Protein AF-A0A7J2Z1M3-F1 (afdb_monomer_lite)

Sequence (254 aa):
MYKYKDVINSKYWCLAGKYMEQNLGEGNSIKTAAYTNYFNESKLKEYTEQLIKQAEENIDETNDDAVFHLKSAKLGAEKGMYVAALFDVAYVESYNQLSQLDQNETVTVLNSMLNKNYSFFWPNVFKNHANVIKDSDKVSALRILFIADNIENYLSDAEIIQVKGTEGLISKKTNQGIEINIGKTSNIGDEAGTNETGQQSTNESINDVIDKINAYRLLSIITIVVAILFVAYILSRVIKSNKKNKNETKYGKR

pLDDT: mean 70.18, std 22.58, range [25.72, 97.62]

Secondary structure (DSSP, 8-state):
---TTTTT-HHHHHHHHHHHHHHTTSS---B-GGGSS-B-HHHHHHHHHHHHHHHHHH--TT-HHHHHHHHHHHHHHHTT-HHHHHHHHHHHHHHHHHHTS-GGGHHHHHHHHHT----BHHHHHHHHHHHHHTTT-HHHHHHHHHHHHHHHHHHHHHHHTB---S-----S----------S----------------------HHHHHHHHHHHHHHHHHHHHHHHHHHHHHHHHHHHHHHHHHHHHHHS--

Radius of gyration: 26.1 Å; chains: 1; bounding box: 65×82×55 Å

Foldseek 3Di:
DDDPCLVPPVVLLVQLVVVCVVVVPPPQQAPPVLPPFAFPLVVLLVVLVVLLVVLVVQADPVPPQLVVLSVVLVVCSVVSVSLVSLLSSLLSVLVSVLVPDDPVCLVVLLVVLLPDDARHDVLSSLSSSLVSCCVPDSSVSSSSSSSSVSSSVSSVVRSVRTPPPDDDDDPDDPPPDPDPPPDDDDDDDDDDDDDDDDDDDDDDDPVVVVVVVVVVVVVVVVVVVVVVVVVVVVVVVVVVVVVVVVVVVVPPPD

Structure (mmCIF, N/CA/C/O backbone):
data_AF-A0A7J2Z1M3-F1
#
_entry.id   AF-A0A7J2Z1M3-F1
#
loop_
_atom_site.group_PDB
_atom_site.id
_atom_site.type_symbol
_atom_site.label_atom_id
_atom_site.label_alt_id
_atom_site.label_comp_id
_atom_site.label_asym_id
_atom_site.label_entity_id
_atom_site.label_seq_id
_atom_site.pdbx_PDB_ins_code
_atom_site.Cartn_x
_atom_site.Cartn_y
_atom_site.Cartn_z
_atom_site.occupancy
_atom_site.B_iso_or_equiv
_atom_site.auth_seq_id
_atom_site.auth_comp_id
_atom_site.auth_asym_id
_atom_site.auth_atom_id
_atom_site.pdbx_PDB_model_num
ATOM 1 N N . MET A 1 1 ? 13.387 13.789 -11.246 1.00 46.56 1 MET A N 1
ATOM 2 C CA . MET A 1 1 ? 12.099 14.516 -11.324 1.00 46.56 1 MET A CA 1
ATOM 3 C C . MET A 1 1 ? 11.448 14.257 -12.688 1.00 46.56 1 MET A C 1
ATOM 5 O O . MET A 1 1 ? 11.849 14.891 -13.647 1.00 46.56 1 MET A O 1
ATOM 9 N N . TYR A 1 2 ? 10.566 13.246 -12.764 1.00 33.09 2 TYR A N 1
ATOM 10 C CA . TYR A 1 2 ? 9.673 12.764 -13.854 1.00 33.09 2 TYR A CA 1
ATOM 11 C C . TYR A 1 2 ? 9.443 11.261 -13.527 1.00 33.09 2 TYR A C 1
ATOM 13 O O . TYR A 1 2 ? 10.435 10.557 -13.433 1.00 33.09 2 TYR A O 1
ATOM 21 N N . LYS A 1 3 ? 8.262 10.665 -13.301 1.00 41.75 3 LYS A N 1
ATOM 22 C CA . LYS A 1 3 ? 6.853 11.079 -13.373 1.00 41.75 3 LYS A CA 1
ATOM 23 C C . LYS A 1 3 ? 6.008 10.161 -12.463 1.00 41.75 3 LYS A C 1
ATOM 25 O O . LYS A 1 3 ? 5.691 9.040 -12.833 1.00 41.75 3 LYS A O 1
ATOM 30 N N . TYR A 1 4 ? 5.466 10.710 -11.377 1.00 43.72 4 TYR A N 1
ATOM 31 C CA . TYR A 1 4 ? 4.263 10.177 -10.705 1.00 43.72 4 TYR A CA 1
ATOM 32 C C . TYR A 1 4 ? 3.047 10.063 -11.663 1.00 43.72 4 TYR A C 1
ATOM 34 O O . TYR A 1 4 ? 2.046 9.413 -11.383 1.00 43.72 4 TYR A O 1
ATOM 42 N N . LYS A 1 5 ? 3.169 10.659 -12.858 1.00 43.78 5 LYS A N 1
ATOM 43 C CA . LYS A 1 5 ? 2.209 10.620 -13.964 1.00 43.78 5 LYS A CA 1
ATOM 44 C C . LYS A 1 5 ? 1.912 9.210 -14.504 1.00 43.78 5 LYS A C 1
ATOM 46 O O . LYS A 1 5 ? 0.895 9.063 -15.173 1.00 43.78 5 LYS A O 1
ATOM 51 N N . ASP A 1 6 ? 2.743 8.206 -14.211 1.00 44.00 6 ASP A N 1
ATOM 52 C CA . ASP A 1 6 ? 2.549 6.842 -14.726 1.00 44.00 6 ASP A CA 1
ATOM 53 C C . ASP A 1 6 ? 1.942 5.863 -13.702 1.00 44.00 6 ASP A C 1
ATOM 55 O O . ASP A 1 6 ? 1.211 4.960 -14.104 1.00 44.00 6 ASP A O 1
ATOM 59 N N . VAL A 1 7 ? 2.091 6.117 -12.393 1.00 48.25 7 VAL A N 1
ATOM 60 C CA . VAL A 1 7 ? 1.413 5.345 -11.324 1.00 48.25 7 VAL A CA 1
ATOM 61 C C . VAL A 1 7 ? -0.079 5.683 -11.238 1.00 48.25 7 VAL A C 1
ATOM 63 O O . VAL A 1 7 ? -0.874 4.868 -10.789 1.00 48.25 7 VAL A O 1
ATOM 66 N N . ILE A 1 8 ? -0.497 6.838 -11.768 1.00 51.62 8 ILE A N 1
ATOM 67 C CA . ILE A 1 8 ? -1.906 7.212 -11.989 1.00 51.62 8 ILE A CA 1
ATOM 68 C C . ILE A 1 8 ? -2.156 7.448 -13.486 1.00 51.62 8 ILE A C 1
ATOM 70 O O . ILE A 1 8 ? -2.890 8.349 -13.891 1.00 51.62 8 ILE A O 1
ATOM 74 N N . ASN A 1 9 ? -1.549 6.646 -14.365 1.00 59.84 9 ASN A N 1
ATOM 75 C CA . ASN A 1 9 ? -2.078 6.579 -15.720 1.00 59.84 9 ASN A CA 1
ATOM 76 C C . ASN A 1 9 ? -3.376 5.773 -15.645 1.00 59.84 9 ASN A C 1
ATOM 78 O O . ASN A 1 9 ? -3.355 4.549 -15.505 1.00 59.84 9 ASN A O 1
ATOM 82 N N . SER A 1 10 ? -4.517 6.463 -15.696 1.00 61.34 10 SER A N 1
ATOM 83 C CA . SER A 1 10 ? -5.849 5.846 -15.643 1.00 61.34 10 SER A CA 1
ATOM 84 C C . SER A 1 10 ? -5.986 4.684 -16.630 1.00 61.34 10 SER A C 1
ATOM 86 O O . SER A 1 10 ? -6.627 3.687 -16.314 1.00 61.34 10 SER A O 1
ATOM 88 N N . LYS A 1 11 ? -5.287 4.746 -17.774 1.00 70.31 11 LYS A N 1
ATOM 89 C CA . LYS A 1 11 ? -5.186 3.642 -18.734 1.00 70.31 11 LYS A CA 1
ATOM 90 C C . LYS A 1 11 ? -4.658 2.350 -18.101 1.00 70.31 11 LYS A C 1
ATOM 92 O O . LYS A 1 11 ? -5.237 1.295 -18.344 1.00 70.31 11 LYS A O 1
ATOM 97 N N . TYR A 1 12 ? -3.576 2.403 -17.323 1.00 67.19 12 TYR A N 1
ATOM 98 C CA . TYR A 1 12 ? -2.980 1.209 -16.710 1.00 67.19 12 TYR A CA 1
ATOM 99 C C . TYR A 1 12 ? -3.849 0.650 -15.585 1.00 67.19 12 TYR A C 1
ATOM 101 O O . TYR A 1 12 ? -3.990 -0.565 -15.488 1.00 67.19 12 TYR A O 1
ATOM 109 N N . TRP A 1 13 ? -4.537 1.509 -14.829 1.00 69.69 13 TRP A N 1
ATOM 110 C CA . TRP A 1 13 ? -5.554 1.071 -13.866 1.00 69.69 13 TRP A CA 1
ATOM 111 C C . TRP A 1 13 ? -6.745 0.384 -14.537 1.00 69.69 13 TRP A C 1
ATOM 113 O O . TRP A 1 13 ? -7.182 -0.671 -14.081 1.00 69.69 13 TRP A O 1
ATOM 123 N N . CYS A 1 14 ? -7.234 0.920 -15.660 1.00 67.75 14 CYS A N 1
ATOM 124 C CA . CYS A 1 14 ? -8.287 0.270 -16.441 1.00 67.75 14 CYS A CA 1
ATOM 125 C C . CYS A 1 14 ? -7.834 -1.091 -16.992 1.00 67.75 14 CYS A C 1
ATOM 127 O O . CYS A 1 14 ? -8.603 -2.051 -16.970 1.00 67.75 14 CYS A O 1
ATOM 129 N N . LEU A 1 15 ? -6.588 -1.197 -17.465 1.00 68.06 15 LEU A N 1
ATOM 130 C CA . LEU A 1 15 ? -6.029 -2.470 -17.925 1.00 68.06 15 LEU A CA 1
ATOM 131 C C . LEU A 1 15 ? -5.889 -3.473 -16.775 1.00 68.06 15 LEU A C 1
ATOM 133 O O . LEU A 1 15 ? -6.277 -4.624 -16.945 1.00 68.06 15 LEU A O 1
ATOM 137 N N . ALA A 1 16 ? -5.411 -3.043 -15.605 1.00 68.62 16 ALA A N 1
ATOM 138 C CA . ALA A 1 16 ? -5.321 -3.886 -14.414 1.00 68.62 16 ALA A CA 1
ATOM 139 C C . ALA A 1 16 ? -6.696 -4.424 -13.981 1.00 68.62 16 ALA A C 1
ATOM 141 O O . ALA A 1 16 ? -6.823 -5.614 -13.694 1.00 68.62 16 ALA A O 1
ATOM 142 N N . GLY A 1 17 ? -7.734 -3.577 -14.011 1.00 66.62 17 GLY A N 1
ATOM 143 C CA . GLY A 1 17 ? -9.119 -3.989 -13.761 1.00 66.62 17 GLY A CA 1
ATOM 144 C C . GLY A 1 17 ? -9.603 -5.053 -14.751 1.00 66.62 17 GLY A C 1
ATOM 145 O O . GLY A 1 17 ? -10.121 -6.086 -14.336 1.00 66.62 17 GLY A O 1
ATOM 146 N N . LYS A 1 18 ? -9.336 -4.864 -16.050 1.00 67.94 18 LYS A N 1
ATOM 147 C CA . LYS A 1 18 ? -9.656 -5.862 -17.084 1.00 67.94 18 LYS A CA 1
ATOM 148 C C . LYS A 1 18 ? -8.925 -7.194 -16.862 1.00 67.94 18 LYS A C 1
ATOM 150 O O . LYS A 1 18 ? -9.539 -8.248 -16.990 1.00 67.94 18 LYS A O 1
ATOM 155 N N . TYR A 1 19 ? -7.633 -7.164 -16.524 1.00 65.81 19 TYR A N 1
ATOM 156 C CA . TYR A 1 19 ? -6.861 -8.377 -16.221 1.00 65.81 19 TYR A CA 1
ATOM 157 C C . TYR A 1 19 ? -7.413 -9.121 -15.002 1.00 65.81 19 TYR A C 1
ATOM 159 O O . TYR A 1 19 ? -7.443 -10.347 -14.990 1.00 65.81 19 TYR A O 1
ATOM 167 N N . MET A 1 20 ? -7.872 -8.395 -13.984 1.00 67.19 20 MET A N 1
ATOM 168 C CA . MET A 1 20 ? -8.483 -8.997 -12.803 1.00 67.19 20 MET A CA 1
ATOM 169 C C . MET A 1 20 ? -9.798 -9.710 -13.143 1.00 67.19 20 MET A C 1
ATOM 171 O O . MET A 1 20 ? -9.970 -10.853 -12.737 1.00 67.19 20 MET A O 1
ATOM 175 N N . GLU A 1 21 ? -10.692 -9.088 -13.920 1.00 63.28 21 GLU A N 1
ATOM 176 C CA . GLU A 1 21 ? -11.938 -9.734 -14.371 1.00 63.28 21 GLU A CA 1
ATOM 177 C C . GLU A 1 21 ? -11.671 -11.029 -15.150 1.00 63.28 21 GLU A C 1
ATOM 179 O O . GLU A 1 21 ? -12.384 -12.014 -14.980 1.00 63.28 21 GLU A O 1
ATOM 184 N N . GLN A 1 22 ? -10.617 -11.047 -15.968 1.00 61.09 22 GLN A N 1
ATOM 185 C CA . GLN A 1 22 ? -10.228 -12.221 -16.753 1.00 61.09 22 GLN A CA 1
ATOM 186 C C . GLN A 1 22 ? -9.634 -13.347 -15.891 1.00 61.09 22 GLN A C 1
ATOM 188 O O . GLN A 1 22 ? -9.892 -14.515 -16.163 1.00 61.09 22 GLN A O 1
ATOM 193 N N . ASN A 1 23 ? -8.880 -13.008 -14.840 1.00 55.84 23 ASN A N 1
ATOM 194 C CA . ASN A 1 23 ? -8.190 -13.974 -13.972 1.00 55.84 23 ASN A CA 1
ATOM 195 C C . ASN A 1 23 ? -9.002 -14.398 -12.732 1.00 55.84 23 ASN A C 1
ATOM 197 O O . ASN A 1 23 ? -8.605 -15.310 -12.008 1.00 55.84 23 ASN A O 1
ATOM 201 N N . LEU A 1 24 ? -10.148 -13.759 -12.488 1.00 58.94 24 LEU A N 1
ATOM 202 C CA . LEU A 1 24 ? -11.125 -14.150 -11.469 1.00 58.94 24 LEU A CA 1
ATOM 203 C C . LEU A 1 24 ? -11.899 -15.433 -11.830 1.00 58.94 24 LEU A C 1
ATOM 205 O O . LEU A 1 24 ? -12.562 -16.008 -10.970 1.00 58.94 24 LEU A O 1
ATOM 209 N N . GLY A 1 25 ? -11.821 -15.883 -13.087 1.00 45.22 25 GLY A N 1
ATOM 210 C CA . GLY A 1 25 ? -12.557 -17.040 -13.607 1.00 45.22 25 GLY A CA 1
ATOM 211 C C . GLY A 1 25 ? -11.974 -18.420 -13.274 1.00 45.22 25 GLY A C 1
ATOM 212 O O . GLY A 1 25 ? -12.651 -19.418 -13.501 1.00 45.22 25 GLY A O 1
ATOM 213 N N . GLU A 1 26 ? -10.763 -18.513 -12.719 1.00 45.75 26 GLU A N 1
ATOM 214 C CA . GLU A 1 26 ? -10.073 -19.793 -12.499 1.00 45.75 26 GLU A CA 1
ATOM 215 C C . GLU A 1 26 ? -9.665 -19.962 -11.028 1.00 45.75 26 GLU A C 1
ATOM 217 O O . GLU A 1 26 ? -8.568 -19.595 -10.621 1.00 45.75 26 GLU A O 1
ATOM 222 N N . GLY A 1 27 ? -10.567 -20.496 -10.196 1.00 48.59 27 GLY A N 1
ATOM 223 C CA . GLY A 1 27 ? -10.245 -21.054 -8.868 1.00 48.59 27 GLY A CA 1
ATOM 224 C C . GLY A 1 27 ? -9.779 -20.085 -7.767 1.00 48.59 27 GLY A C 1
ATOM 225 O O . GLY A 1 27 ? -9.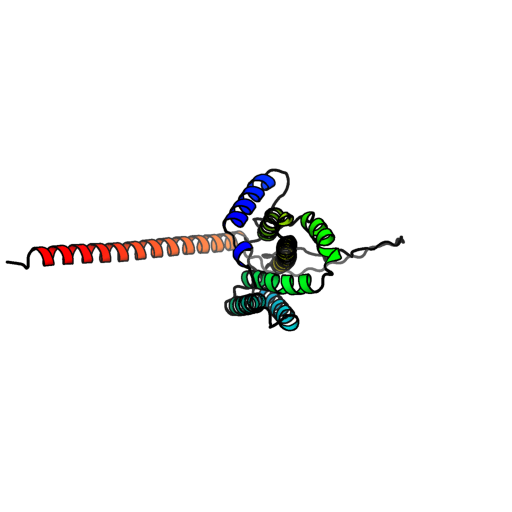707 -20.488 -6.608 1.00 48.59 27 GLY A O 1
ATOM 226 N N . ASN A 1 28 ? -9.508 -18.820 -8.082 1.00 51.97 28 ASN A N 1
ATOM 227 C CA . ASN A 1 28 ? -9.082 -17.811 -7.117 1.00 51.97 28 ASN A CA 1
ATOM 228 C C . ASN A 1 28 ? -10.299 -17.161 -6.450 1.00 51.97 28 ASN A C 1
ATOM 230 O O . ASN A 1 28 ? -10.902 -16.227 -6.980 1.00 51.97 28 ASN A O 1
ATOM 234 N N . SER A 1 29 ? -10.668 -17.638 -5.261 1.00 55.03 29 SER A N 1
ATOM 235 C CA . SER A 1 29 ? -11.667 -16.960 -4.438 1.00 55.03 29 SER A CA 1
ATOM 236 C C . SER A 1 29 ? -11.061 -15.684 -3.841 1.00 55.03 29 SER A C 1
ATOM 238 O O . SER A 1 29 ? -10.378 -15.743 -2.818 1.00 55.03 29 SER A O 1
ATOM 240 N N . ILE A 1 30 ? -11.303 -14.523 -4.457 1.00 58.12 30 ILE A N 1
ATOM 241 C CA . ILE A 1 30 ? -11.014 -13.240 -3.801 1.00 58.12 30 ILE A CA 1
ATOM 242 C C . ILE A 1 30 ? -11.957 -13.100 -2.605 1.00 58.12 30 ILE A C 1
ATOM 244 O O . ILE A 1 30 ? -13.177 -13.231 -2.748 1.00 58.12 30 ILE A O 1
ATOM 248 N N . LYS A 1 31 ? -11.405 -12.795 -1.426 1.00 56.97 31 LYS A N 1
ATOM 249 C CA . LYS A 1 31 ? -12.205 -12.445 -0.250 1.00 56.97 31 LYS A CA 1
ATOM 250 C C . LYS A 1 31 ? -12.918 -11.112 -0.506 1.00 56.97 31 LYS A C 1
ATOM 252 O O . LYS A 1 31 ? -12.373 -10.041 -0.255 1.00 56.97 31 LYS A O 1
ATOM 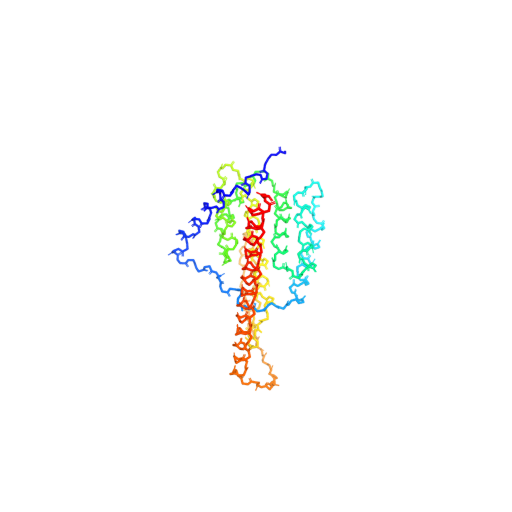257 N N . THR A 1 32 ? -14.146 -11.164 -1.014 1.00 50.47 32 THR A N 1
ATOM 258 C CA . THR A 1 32 ? -15.017 -9.983 -1.169 1.00 50.47 32 THR A CA 1
ATOM 259 C C . THR A 1 32 ? -15.908 -9.757 0.055 1.00 50.47 32 THR A C 1
ATOM 261 O O . THR A 1 32 ? -16.348 -8.638 0.301 1.00 50.47 32 THR A O 1
ATOM 264 N N . ALA A 1 33 ? -16.134 -10.805 0.856 1.00 45.66 33 ALA A N 1
ATOM 265 C CA . ALA A 1 33 ? -17.006 -10.790 2.032 1.00 45.66 33 ALA A CA 1
ATOM 266 C C . ALA A 1 33 ? -16.336 -10.273 3.321 1.00 45.66 33 ALA A C 1
ATOM 268 O O . ALA A 1 33 ? -17.023 -10.090 4.321 1.00 45.66 33 ALA A O 1
ATOM 269 N N . ALA A 1 34 ? -15.027 -9.994 3.313 1.00 49.03 34 ALA A N 1
ATOM 270 C CA . ALA A 1 34 ? -14.283 -9.579 4.509 1.00 49.03 34 ALA A CA 1
ATOM 271 C C . ALA A 1 34 ? -14.778 -8.255 5.135 1.00 49.03 34 ALA A C 1
ATOM 273 O O . ALA A 1 34 ? -14.394 -7.927 6.251 1.00 49.03 34 ALA A O 1
ATOM 274 N N . TYR A 1 35 ? -15.651 -7.501 4.456 1.00 47.53 35 TYR A N 1
ATOM 275 C CA . TYR A 1 35 ? -16.125 -6.183 4.898 1.00 47.53 35 TYR A CA 1
ATOM 276 C C . TYR A 1 35 ? -17.570 -6.157 5.417 1.00 47.53 35 TYR A C 1
ATOM 278 O O . TYR A 1 35 ? -18.126 -5.078 5.609 1.00 47.53 35 TYR A O 1
ATOM 286 N N . THR A 1 36 ? -18.212 -7.308 5.646 1.00 43.16 36 THR A N 1
ATOM 287 C CA . THR A 1 36 ? -19.577 -7.330 6.208 1.00 43.16 36 THR A CA 1
ATOM 288 C C . THR A 1 36 ? -19.618 -7.213 7.733 1.00 43.16 36 THR A C 1
ATOM 290 O O . THR A 1 36 ? -20.705 -7.067 8.291 1.00 43.16 36 THR A O 1
ATOM 293 N N . ASN A 1 37 ? -18.463 -7.278 8.403 1.00 48.78 37 ASN A N 1
ATOM 294 C CA . ASN A 1 37 ? -18.351 -7.302 9.860 1.00 48.78 37 ASN A CA 1
ATOM 295 C C . ASN A 1 37 ? -17.867 -5.957 10.416 1.00 48.78 37 ASN A C 1
ATOM 297 O O . ASN A 1 37 ? -17.067 -5.256 9.798 1.00 48.78 37 ASN A O 1
ATOM 301 N N . TYR A 1 38 ? -18.337 -5.616 11.615 1.00 59.06 38 TYR A N 1
ATOM 302 C CA . TYR A 1 38 ? -17.899 -4.428 12.341 1.00 59.06 38 TYR A CA 1
ATOM 303 C C . TYR A 1 38 ? -16.490 -4.641 12.923 1.00 59.06 38 TYR A C 1
ATOM 305 O O . TYR A 1 38 ? -16.193 -5.690 13.498 1.00 59.06 38 TYR A O 1
ATOM 313 N N . PHE A 1 39 ? -15.612 -3.645 12.797 1.00 68.31 39 PHE A N 1
ATOM 314 C CA . PHE A 1 39 ? -14.280 -3.670 13.410 1.00 68.31 39 PHE A CA 1
ATOM 315 C C . PHE A 1 39 ? -14.340 -3.253 14.878 1.00 68.31 39 PHE A C 1
ATOM 317 O O . PHE A 1 39 ? -15.186 -2.442 15.261 1.00 68.31 39 PHE A O 1
ATOM 324 N N . ASN A 1 40 ? -13.421 -3.761 15.707 1.00 76.31 40 ASN A N 1
ATOM 325 C CA . ASN A 1 40 ? -13.187 -3.131 17.001 1.00 76.31 40 ASN A CA 1
ATOM 326 C C . ASN A 1 40 ? -12.459 -1.809 16.740 1.00 76.31 40 ASN A C 1
ATOM 328 O O . ASN A 1 40 ? -11.242 -1.791 16.566 1.00 76.31 40 ASN A O 1
ATOM 332 N N . GLU A 1 41 ? -13.219 -0.717 16.681 1.00 77.81 41 GLU A N 1
ATOM 333 C CA . GLU A 1 41 ? -12.714 0.602 16.294 1.00 77.81 41 GLU A CA 1
ATOM 334 C C . GLU A 1 41 ? -11.530 1.052 17.157 1.00 77.81 41 GLU A C 1
ATOM 336 O O . GLU A 1 41 ? -10.531 1.513 16.617 1.00 77.81 41 GLU A O 1
ATOM 341 N N . SER A 1 42 ? -11.580 0.838 18.478 1.00 81.06 42 SER A N 1
ATOM 342 C CA . SER A 1 42 ? -10.484 1.217 19.381 1.00 81.06 42 SER A CA 1
ATOM 343 C C . SER A 1 42 ? -9.191 0.458 19.084 1.00 81.06 42 SER A C 1
ATOM 345 O O . SER A 1 42 ? -8.117 1.052 19.116 1.00 81.06 42 SER A O 1
ATOM 347 N N . LYS A 1 43 ? -9.279 -0.846 18.801 1.00 85.06 43 LYS A N 1
ATOM 348 C CA . LYS A 1 43 ? -8.103 -1.663 18.467 1.00 85.06 43 LYS A CA 1
ATOM 349 C C . LYS A 1 43 ? -7.572 -1.351 17.072 1.00 85.06 43 LYS A C 1
ATOM 351 O O . LYS A 1 43 ? -6.365 -1.322 16.868 1.00 85.06 43 LYS A O 1
ATOM 356 N N . LEU A 1 44 ? -8.468 -1.109 16.114 1.00 84.62 44 LEU A N 1
ATOM 357 C CA . LEU A 1 44 ? -8.085 -0.736 14.756 1.00 84.62 44 LEU A CA 1
ATOM 358 C C . LEU A 1 44 ? -7.411 0.641 14.740 1.00 84.62 44 LEU A C 1
ATOM 360 O O . LEU A 1 44 ? -6.425 0.829 14.029 1.00 84.62 44 LEU A O 1
ATOM 364 N N . LYS A 1 45 ? -7.906 1.573 15.561 1.00 88.12 45 LYS A N 1
ATOM 365 C CA . LYS A 1 45 ? -7.272 2.863 15.821 1.00 88.12 45 LYS A CA 1
ATOM 366 C C . LYS A 1 45 ? -5.851 2.683 16.348 1.00 88.12 45 LYS A C 1
ATOM 368 O O . LYS A 1 45 ? -4.933 3.191 15.720 1.00 88.12 45 LYS A O 1
ATOM 373 N N . GLU A 1 46 ? -5.671 1.937 17.441 1.00 90.56 46 GLU A N 1
ATOM 374 C CA . GLU A 1 46 ? -4.353 1.697 18.053 1.00 90.56 46 GLU A CA 1
ATOM 375 C C . GLU A 1 46 ? -3.359 1.091 17.051 1.00 90.56 46 GLU A C 1
ATOM 377 O O . GLU A 1 46 ? -2.254 1.603 16.885 1.00 90.56 46 GLU A O 1
ATOM 382 N N . TYR A 1 47 ? -3.784 0.057 16.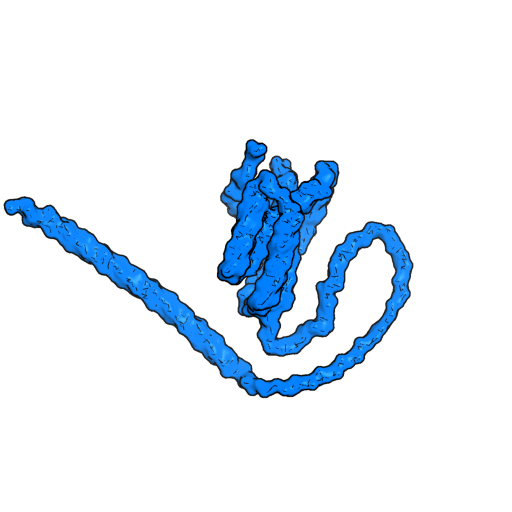320 1.00 92.69 47 TYR A N 1
ATOM 383 C CA . TYR A 1 47 ? -2.980 -0.572 15.272 1.00 92.69 47 TYR A CA 1
ATOM 384 C C . TYR A 1 47 ? -2.575 0.419 14.170 1.00 92.69 47 TYR A C 1
ATOM 386 O O . TYR A 1 47 ? -1.412 0.489 13.776 1.00 92.69 47 TYR A O 1
ATOM 394 N N . THR A 1 48 ? -3.526 1.229 13.700 1.00 92.69 48 THR A N 1
ATOM 395 C CA . THR A 1 48 ? -3.274 2.221 12.647 1.00 92.69 48 THR A CA 1
ATOM 396 C C . THR A 1 48 ? -2.338 3.327 13.133 1.00 92.69 48 THR A C 1
ATOM 398 O O . THR A 1 48 ? -1.407 3.694 12.423 1.00 92.69 48 THR A O 1
ATOM 401 N N . GLU A 1 49 ? -2.544 3.843 14.346 1.00 95.56 49 GLU A N 1
ATOM 402 C CA . GLU A 1 49 ? -1.683 4.864 14.956 1.00 95.56 49 GLU A CA 1
ATOM 403 C C . GLU A 1 49 ? -0.256 4.344 15.169 1.00 95.56 49 GLU A C 1
ATOM 405 O O . GLU A 1 49 ? 0.705 5.075 14.922 1.00 95.56 49 GLU A O 1
ATOM 410 N N . GLN A 1 50 ? -0.102 3.072 15.552 1.00 97.19 50 GLN A N 1
ATOM 411 C CA . GLN A 1 50 ? 1.204 2.427 15.653 1.00 97.19 50 GLN A CA 1
ATOM 412 C C . GLN A 1 50 ? 1.921 2.384 14.298 1.00 97.19 50 GLN A C 1
ATOM 414 O O . GLN A 1 50 ? 3.092 2.756 14.220 1.00 97.19 50 GLN A O 1
ATOM 419 N N . LEU A 1 51 ? 1.236 1.955 13.237 1.00 95.62 51 LEU A N 1
ATOM 420 C CA . LEU A 1 51 ? 1.819 1.885 11.896 1.00 95.62 51 LEU A CA 1
ATOM 421 C C . LEU A 1 51 ? 2.153 3.274 11.333 1.00 95.62 51 LEU A C 1
ATOM 423 O O . LEU A 1 51 ? 3.212 3.455 10.741 1.00 95.62 51 LEU A O 1
ATOM 427 N N . ILE A 1 52 ? 1.305 4.279 11.576 1.00 97.62 52 ILE A N 1
ATOM 428 C CA . ILE A 1 52 ? 1.599 5.675 11.215 1.00 97.62 52 ILE A CA 1
ATOM 429 C C . ILE A 1 52 ? 2.862 6.164 11.924 1.00 97.62 52 ILE A C 1
ATOM 431 O O . ILE A 1 52 ? 3.694 6.820 11.301 1.00 97.62 52 ILE A O 1
ATOM 435 N N . LYS A 1 53 ? 3.016 5.851 13.215 1.00 96.75 53 LYS A N 1
ATOM 436 C CA . LYS A 1 53 ? 4.203 6.235 13.980 1.00 96.75 53 LYS A CA 1
ATOM 437 C C . LYS A 1 53 ? 5.468 5.573 13.426 1.00 96.75 53 LYS A C 1
ATOM 439 O O . LYS A 1 53 ? 6.477 6.249 13.272 1.00 96.75 53 LYS A O 1
ATOM 444 N N . GLN A 1 54 ? 5.407 4.286 13.089 1.00 94.38 54 GLN A N 1
ATOM 445 C CA . GLN A 1 54 ? 6.527 3.578 12.458 1.00 94.38 54 GLN A CA 1
ATOM 446 C C . GLN A 1 54 ? 6.896 4.188 11.101 1.00 94.38 54 GLN A C 1
ATOM 448 O O . GLN A 1 54 ? 8.075 4.402 10.825 1.00 94.38 54 GLN A O 1
ATOM 453 N N . ALA A 1 55 ? 5.897 4.529 10.285 1.00 94.19 55 ALA A N 1
ATOM 454 C CA . ALA A 1 55 ? 6.120 5.181 9.002 1.00 94.19 55 ALA A CA 1
ATOM 455 C C . ALA A 1 55 ? 6.745 6.573 9.166 1.00 94.19 55 ALA A C 1
ATOM 457 O O . ALA A 1 55 ? 7.638 6.936 8.409 1.00 94.19 55 ALA A O 1
ATOM 458 N N . GLU A 1 56 ? 6.317 7.339 10.172 1.00 94.75 56 GLU A N 1
ATOM 459 C CA . GLU A 1 56 ? 6.904 8.637 10.517 1.00 94.75 56 GLU A CA 1
ATOM 460 C C . GLU A 1 56 ? 8.360 8.531 10.983 1.00 94.75 56 GLU A C 1
ATOM 462 O O . GLU A 1 56 ? 9.172 9.370 10.614 1.00 94.75 56 GLU A O 1
ATOM 467 N N . GLU A 1 57 ? 8.713 7.507 11.760 1.00 93.56 57 GLU A N 1
ATOM 468 C CA . GLU A 1 57 ? 10.089 7.307 12.233 1.00 93.56 57 GLU A CA 1
ATOM 469 C C . GLU A 1 57 ? 11.065 6.954 11.097 1.00 93.56 57 GLU A C 1
ATOM 471 O O . GLU A 1 57 ? 12.257 7.241 11.204 1.00 93.56 57 GLU A O 1
ATOM 476 N N . ASN A 1 58 ? 10.565 6.356 10.012 1.00 89.62 58 ASN A N 1
ATOM 477 C CA . ASN A 1 58 ? 11.385 5.846 8.911 1.00 89.62 58 ASN A CA 1
ATOM 478 C C . ASN A 1 58 ? 11.306 6.684 7.627 1.00 89.62 58 ASN A C 1
ATOM 480 O O . ASN A 1 58 ? 11.957 6.337 6.643 1.00 89.62 58 ASN A O 1
ATOM 484 N N . ILE A 1 59 ? 10.499 7.748 7.598 1.00 91.56 59 ILE A N 1
ATOM 485 C CA . ILE A 1 59 ? 10.252 8.504 6.369 1.00 91.56 59 ILE A CA 1
ATOM 486 C C . ILE A 1 59 ? 11.477 9.314 5.926 1.00 91.56 59 ILE A C 1
ATOM 488 O O . ILE A 1 59 ? 12.090 10.044 6.703 1.00 91.56 59 ILE A O 1
ATOM 492 N N . ASP A 1 60 ? 11.778 9.262 4.629 1.00 89.69 60 ASP A N 1
ATOM 493 C CA . ASP A 1 60 ? 12.623 10.263 3.979 1.00 89.69 60 ASP A CA 1
ATOM 494 C C . ASP A 1 60 ? 11.821 11.557 3.765 1.00 89.69 60 ASP A C 1
ATOM 496 O O . ASP A 1 60 ? 10.998 11.659 2.850 1.00 89.69 60 ASP A O 1
ATOM 500 N N . GLU A 1 61 ? 12.070 12.565 4.605 1.00 88.62 61 GLU A N 1
ATOM 501 C CA . GLU A 1 61 ? 11.394 13.868 4.544 1.00 88.62 61 GLU A CA 1
ATOM 502 C C . GLU A 1 61 ? 11.625 14.628 3.227 1.00 88.62 61 GLU A C 1
ATOM 504 O O . GLU A 1 61 ? 10.883 15.564 2.921 1.00 88.62 61 GLU A O 1
ATOM 509 N N . THR A 1 62 ? 12.627 14.243 2.427 1.00 89.56 62 THR A N 1
ATOM 510 C CA . THR A 1 62 ? 12.884 14.860 1.116 1.00 89.56 62 THR A CA 1
ATOM 511 C C . THR A 1 62 ? 11.983 14.309 0.008 1.00 89.56 62 THR A C 1
ATOM 513 O O . THR A 1 62 ? 11.910 14.882 -1.084 1.00 89.56 62 THR A O 1
ATOM 516 N N . ASN A 1 63 ? 11.259 13.221 0.277 1.00 88.25 63 ASN A N 1
ATOM 517 C CA . ASN A 1 63 ? 10.297 12.637 -0.642 1.00 88.25 63 ASN A CA 1
ATOM 518 C C . ASN A 1 63 ? 8.904 13.250 -0.429 1.00 88.25 63 ASN A C 1
ATOM 520 O O . ASN A 1 63 ? 8.094 12.745 0.351 1.00 88.25 63 ASN A O 1
ATOM 524 N N . ASP A 1 64 ? 8.607 14.317 -1.178 1.00 89.50 64 ASP A N 1
ATOM 525 C CA . ASP A 1 64 ? 7.329 15.048 -1.116 1.00 89.50 64 ASP A CA 1
ATOM 526 C C . ASP A 1 64 ? 6.088 14.143 -1.207 1.00 89.50 64 ASP A C 1
ATOM 528 O O . ASP A 1 64 ? 5.061 14.428 -0.587 1.00 89.50 64 ASP A O 1
ATOM 532 N N . ASP A 1 65 ? 6.169 13.053 -1.974 1.00 85.56 65 ASP A N 1
ATOM 533 C CA . ASP A 1 65 ? 5.058 12.123 -2.174 1.00 85.56 65 ASP A CA 1
ATOM 534 C C . ASP A 1 65 ? 4.837 11.231 -0.945 1.00 85.56 65 ASP A C 1
ATOM 536 O O . ASP A 1 65 ? 3.711 11.106 -0.462 1.00 85.56 65 ASP A O 1
ATOM 540 N N . ALA A 1 66 ? 5.914 10.684 -0.372 1.00 89.62 66 ALA A N 1
ATOM 541 C CA . ALA A 1 66 ? 5.836 9.960 0.897 1.00 89.62 66 ALA A CA 1
ATOM 542 C C . ALA A 1 66 ? 5.309 10.876 2.015 1.00 89.62 66 ALA A C 1
ATOM 544 O O . ALA A 1 66 ? 4.423 10.490 2.778 1.00 89.62 66 ALA A O 1
ATOM 545 N N . VAL A 1 67 ? 5.783 12.126 2.072 1.00 92.44 67 VAL A N 1
ATOM 546 C CA . VAL A 1 67 ? 5.331 13.115 3.062 1.00 92.44 67 VAL A CA 1
ATOM 547 C C . VAL A 1 67 ? 3.849 13.450 2.876 1.00 92.44 67 VAL A C 1
ATOM 549 O O . VAL A 1 67 ? 3.119 13.607 3.860 1.00 92.44 67 VAL A O 1
ATOM 552 N N . PHE A 1 68 ? 3.379 13.558 1.632 1.00 92.38 68 PHE A N 1
ATOM 553 C CA . PHE A 1 68 ? 1.964 13.760 1.332 1.00 92.38 68 PHE A CA 1
ATOM 554 C C . PHE A 1 68 ? 1.110 12.586 1.828 1.00 92.38 68 PHE A C 1
ATOM 556 O O . PHE A 1 68 ? 0.130 12.813 2.543 1.00 92.38 68 PHE A O 1
ATOM 563 N N . HIS A 1 69 ? 1.500 11.348 1.516 1.00 93.94 69 HIS A N 1
ATOM 564 C CA . HIS A 1 69 ? 0.773 10.160 1.961 1.00 93.94 69 HIS A CA 1
ATOM 565 C C . HIS A 1 69 ? 0.794 10.008 3.489 1.00 93.94 69 HIS A C 1
ATOM 567 O O . HIS A 1 69 ? -0.252 9.746 4.074 1.00 93.94 69 HIS A O 1
ATOM 573 N N . LEU A 1 70 ? 1.906 10.297 4.177 1.00 96.56 70 LEU A N 1
ATOM 574 C CA . LEU A 1 70 ? 1.942 10.286 5.646 1.00 96.56 70 LEU A CA 1
ATOM 575 C C . LEU A 1 70 ? 0.964 11.306 6.258 1.00 96.56 70 LEU A C 1
ATOM 577 O O . LEU A 1 70 ? 0.249 10.996 7.213 1.00 96.56 70 LEU A O 1
ATOM 581 N N . LYS A 1 71 ? 0.888 12.520 5.695 1.00 95.62 71 LYS A N 1
ATOM 582 C CA . LYS A 1 71 ? -0.096 13.535 6.119 1.00 95.62 71 LYS A CA 1
ATOM 583 C C . LYS A 1 71 ? -1.531 13.070 5.867 1.00 95.62 71 LYS A C 1
ATOM 585 O O . LYS A 1 71 ? -2.392 13.288 6.719 1.00 95.62 71 LYS A O 1
ATOM 590 N N . SER A 1 72 ? -1.778 12.423 4.727 1.00 94.06 72 SER A N 1
ATOM 591 C CA . SER A 1 72 ? -3.076 11.832 4.393 1.00 94.06 72 SER A CA 1
ATOM 592 C C . SER A 1 72 ? -3.464 10.724 5.379 1.00 94.06 72 SER A C 1
ATOM 594 O O . SER A 1 72 ? -4.566 10.765 5.926 1.00 94.06 72 SER A O 1
ATOM 596 N N . ALA A 1 73 ? -2.536 9.822 5.720 1.00 96.19 73 ALA A N 1
ATOM 597 C CA . ALA A 1 73 ? -2.751 8.759 6.700 1.00 96.19 73 ALA A CA 1
ATOM 598 C C . ALA A 1 73 ? -3.129 9.316 8.081 1.00 96.19 73 ALA A C 1
ATOM 600 O O . ALA A 1 73 ? -4.125 8.894 8.673 1.00 96.19 73 ALA A O 1
ATOM 601 N N . LYS A 1 74 ? -2.375 10.311 8.570 1.00 97.50 74 LYS A N 1
ATOM 602 C CA . LYS A 1 74 ? -2.648 10.993 9.847 1.00 97.50 74 LYS A CA 1
ATOM 603 C C . LYS A 1 74 ? -4.035 11.627 9.865 1.00 97.50 74 LYS A C 1
ATOM 605 O O . LYS A 1 74 ? -4.817 11.363 10.777 1.00 97.50 74 LYS A O 1
ATOM 610 N N . LEU A 1 75 ? -4.376 12.390 8.825 1.00 94.25 75 LEU A N 1
ATOM 611 C CA . LEU A 1 75 ? -5.699 13.000 8.697 1.00 94.25 75 LEU A CA 1
ATOM 612 C C . LEU A 1 75 ? -6.807 11.938 8.634 1.00 94.25 75 LEU A C 1
ATOM 614 O O . LEU A 1 75 ? -7.845 12.094 9.274 1.00 94.25 75 LEU A O 1
ATOM 618 N N . GLY A 1 76 ? -6.597 10.850 7.891 1.00 90.69 76 GLY A N 1
ATOM 619 C CA . GLY A 1 76 ? -7.529 9.729 7.818 1.00 90.69 76 GLY A CA 1
ATOM 620 C C . GLY A 1 76 ? -7.796 9.119 9.195 1.00 90.69 76 GLY A C 1
ATOM 621 O O . GLY A 1 76 ? -8.956 8.983 9.589 1.00 90.69 76 GLY A O 1
ATOM 622 N N . ALA A 1 77 ? -6.742 8.832 9.962 1.00 92.94 77 ALA A N 1
ATOM 623 C CA . ALA A 1 77 ? -6.852 8.295 11.317 1.00 92.94 77 ALA A CA 1
ATOM 624 C C . ALA A 1 77 ? -7.568 9.263 12.281 1.00 92.94 77 ALA A C 1
ATOM 626 O O . ALA A 1 77 ? -8.458 8.841 13.023 1.00 92.94 77 ALA A O 1
ATOM 627 N N . GLU A 1 78 ? -7.276 10.567 12.216 1.00 94.44 78 GLU A N 1
ATOM 628 C CA . GLU A 1 78 ? -7.981 11.601 12.995 1.00 94.44 78 GLU A CA 1
ATOM 629 C C . GLU A 1 78 ? -9.487 11.662 12.689 1.00 94.44 78 GLU A C 1
ATOM 631 O O . GLU A 1 78 ? -10.287 12.057 13.541 1.00 94.44 78 GLU A O 1
ATOM 636 N N . LYS A 1 79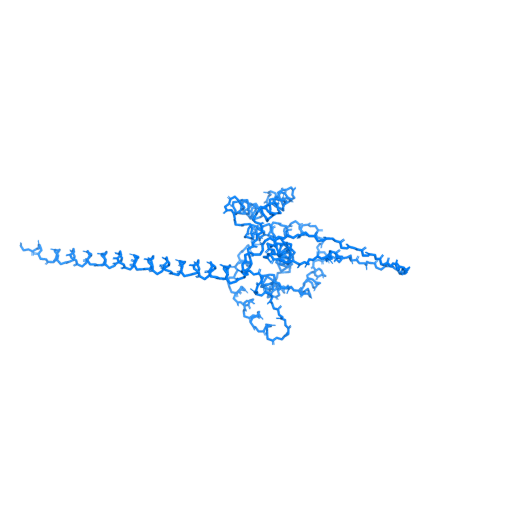 ? -9.891 11.284 11.470 1.00 91.06 79 LYS A N 1
ATOM 637 C CA . LYS A 1 79 ? -11.294 11.243 11.028 1.00 91.06 79 LYS A CA 1
ATOM 638 C C . LYS A 1 79 ? -11.957 9.872 11.195 1.00 91.06 79 LYS A C 1
ATOM 640 O O . LYS A 1 79 ? -13.084 9.706 10.734 1.00 91.06 79 LYS A O 1
ATOM 645 N N . GLY A 1 80 ? -11.290 8.904 11.825 1.00 83.50 80 GLY A N 1
ATOM 646 C CA . GLY A 1 80 ? -11.817 7.546 12.006 1.00 83.50 80 GLY A CA 1
ATOM 647 C C . GLY A 1 80 ? -11.748 6.667 10.749 1.00 83.50 80 GLY A C 1
ATOM 648 O O . GLY A 1 80 ? -12.310 5.575 10.714 1.00 83.50 80 GLY A O 1
ATOM 649 N N . MET A 1 81 ? -11.058 7.112 9.696 1.00 87.62 81 MET A N 1
ATOM 650 C CA . MET A 1 81 ? -10.895 6.383 8.434 1.00 87.62 81 MET A CA 1
ATOM 651 C C . MET A 1 81 ? -9.677 5.450 8.486 1.00 87.62 81 MET A C 1
ATOM 653 O O . MET A 1 81 ? -8.791 5.513 7.635 1.00 87.62 81 MET A O 1
ATOM 657 N N . TYR A 1 82 ? -9.624 4.579 9.494 1.00 85.88 82 TYR A N 1
ATOM 658 C CA . TYR A 1 82 ? -8.436 3.782 9.814 1.00 85.88 82 TYR A CA 1
ATOM 659 C C . TYR A 1 82 ? -7.990 2.859 8.677 1.00 85.88 82 TYR A C 1
ATOM 661 O O . TYR A 1 82 ? -6.829 2.882 8.292 1.00 85.88 82 TYR A O 1
ATOM 669 N N . VAL A 1 83 ? -8.917 2.120 8.057 1.00 86.62 83 VAL A N 1
ATOM 670 C CA . VAL A 1 83 ? -8.576 1.242 6.922 1.00 86.62 83 VAL A CA 1
ATOM 671 C C . VAL A 1 83 ? -8.030 2.040 5.738 1.00 86.62 83 VAL A C 1
ATOM 673 O O . VAL A 1 83 ? -7.099 1.587 5.088 1.00 86.62 83 VAL A O 1
ATOM 676 N N . ALA A 1 84 ? -8.564 3.233 5.464 1.00 87.44 84 ALA A N 1
ATOM 677 C CA . ALA A 1 84 ? -8.037 4.082 4.395 1.00 87.44 84 ALA A CA 1
ATOM 678 C C . ALA A 1 84 ? -6.635 4.610 4.739 1.00 87.44 84 ALA A C 1
ATOM 680 O O . ALA A 1 84 ? -5.752 4.596 3.887 1.00 87.44 84 ALA A O 1
ATOM 681 N N . ALA A 1 85 ? -6.404 4.994 5.997 1.00 92.56 85 ALA A N 1
ATOM 682 C CA . ALA A 1 85 ? -5.089 5.419 6.464 1.00 92.56 85 ALA A CA 1
ATOM 683 C C . ALA A 1 85 ? -4.028 4.312 6.321 1.00 92.56 85 ALA A C 1
ATOM 685 O O . ALA A 1 85 ? -2.896 4.613 5.955 1.00 92.56 85 ALA A O 1
ATOM 686 N N . LEU A 1 86 ? -4.388 3.036 6.516 1.00 91.94 86 LEU A N 1
ATOM 687 C CA . LEU A 1 86 ? -3.477 1.902 6.289 1.00 91.94 86 LEU A CA 1
ATOM 688 C C . LEU A 1 86 ? -2.977 1.819 4.838 1.00 91.94 86 LEU A C 1
ATOM 690 O O . LEU A 1 86 ? -1.838 1.421 4.606 1.00 91.94 86 LEU A O 1
ATOM 694 N N . PHE A 1 87 ? -3.794 2.214 3.856 1.00 94.12 87 PHE A N 1
ATOM 695 C CA . PHE A 1 87 ? -3.352 2.257 2.461 1.00 94.12 87 PHE A CA 1
ATOM 696 C C . PHE A 1 87 ? -2.290 3.335 2.282 1.00 94.12 87 PHE A C 1
ATOM 698 O O . PHE A 1 87 ? -1.242 3.057 1.711 1.00 94.12 87 PHE A O 1
ATOM 705 N N . ASP A 1 88 ? -2.518 4.536 2.811 1.00 95.06 88 ASP A N 1
ATOM 706 C CA . A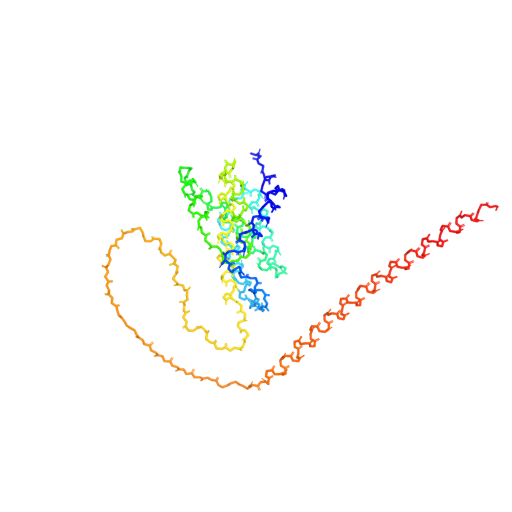SP A 1 88 ? -1.527 5.610 2.750 1.00 95.06 88 ASP A CA 1
ATOM 707 C C . ASP A 1 88 ? -0.227 5.243 3.487 1.00 95.06 88 ASP A C 1
ATOM 709 O O . ASP A 1 88 ? 0.858 5.534 2.986 1.00 95.06 88 ASP A O 1
ATOM 713 N N . VAL A 1 89 ? -0.304 4.522 4.612 1.00 96.56 89 VAL A N 1
ATOM 714 C CA . VAL A 1 89 ? 0.892 3.968 5.272 1.00 96.56 89 VAL A CA 1
ATOM 715 C C . VAL A 1 89 ? 1.629 2.986 4.356 1.00 96.56 89 VAL A C 1
ATOM 717 O O . VAL A 1 89 ? 2.844 3.089 4.210 1.00 96.56 89 VAL A O 1
ATOM 720 N N . ALA A 1 90 ? 0.917 2.088 3.667 1.00 95.75 90 ALA A N 1
ATOM 721 C CA . ALA A 1 90 ? 1.534 1.156 2.720 1.00 95.75 90 ALA A CA 1
ATOM 722 C C . ALA A 1 90 ? 2.270 1.874 1.573 1.00 95.75 90 ALA A C 1
ATOM 724 O O . ALA A 1 90 ? 3.305 1.386 1.112 1.00 95.75 90 ALA A O 1
ATOM 725 N N . TYR A 1 91 ? 1.768 3.035 1.132 1.00 94.38 91 TYR A N 1
ATOM 726 C CA . TYR A 1 91 ? 2.463 3.899 0.173 1.00 94.38 91 TYR A CA 1
ATOM 727 C C . TYR A 1 91 ? 3.784 4.426 0.735 1.00 94.38 91 TYR A C 1
ATOM 729 O O . TYR A 1 91 ? 4.804 4.327 0.049 1.00 94.38 91 TYR A O 1
ATOM 737 N N . VAL A 1 92 ? 3.787 4.944 1.967 1.00 94.31 92 VAL A N 1
ATOM 738 C CA . VAL A 1 92 ? 5.009 5.438 2.626 1.00 94.31 92 VAL A CA 1
ATOM 739 C C . VAL A 1 92 ? 6.034 4.312 2.767 1.00 94.31 92 VAL A C 1
ATOM 741 O O . VAL A 1 92 ? 7.160 4.446 2.291 1.00 94.31 92 VAL A O 1
ATOM 744 N N . GLU A 1 93 ? 5.624 3.165 3.312 1.00 93.25 93 GLU A N 1
ATOM 745 C CA . GLU A 1 93 ? 6.517 2.021 3.533 1.00 93.25 93 GLU A CA 1
ATOM 746 C C . GLU A 1 93 ? 7.122 1.472 2.237 1.00 93.25 93 GLU A C 1
ATOM 748 O O . GLU A 1 93 ? 8.278 1.049 2.215 1.00 93.25 93 GLU A O 1
ATOM 753 N N . SER A 1 94 ? 6.393 1.556 1.120 1.00 94.38 94 SER A N 1
ATOM 754 C CA . SER A 1 94 ? 6.916 1.114 -0.176 1.00 94.38 94 SER A CA 1
ATOM 755 C C . SER A 1 94 ? 8.158 1.890 -0.629 1.00 94.38 94 SER A C 1
ATOM 757 O O . SER A 1 94 ? 9.011 1.329 -1.320 1.00 94.38 94 SER A O 1
ATOM 759 N N . TYR A 1 95 ? 8.285 3.165 -0.243 1.00 90.12 95 TYR A N 1
ATOM 760 C CA . TYR A 1 95 ? 9.479 3.961 -0.523 1.00 90.12 95 TYR A CA 1
ATOM 761 C C . TYR A 1 95 ? 10.658 3.518 0.343 1.00 90.12 95 TYR A C 1
ATOM 763 O O . TYR A 1 95 ? 11.764 3.361 -0.179 1.00 90.12 95 TYR A O 1
ATOM 771 N N . ASN A 1 96 ? 10.408 3.247 1.625 1.00 87.25 96 ASN A N 1
ATOM 772 C CA . ASN A 1 96 ? 11.424 2.767 2.560 1.00 87.25 96 ASN A CA 1
ATOM 773 C C . ASN A 1 96 ? 11.974 1.410 2.103 1.00 87.25 96 ASN A C 1
ATOM 775 O O . ASN A 1 96 ? 13.185 1.255 1.945 1.00 87.25 96 ASN A O 1
ATOM 779 N N . GLN A 1 97 ? 11.090 0.463 1.779 1.00 89.81 97 GLN A N 1
ATOM 780 C CA . GLN A 1 97 ? 11.460 -0.863 1.271 1.00 89.81 97 GLN A CA 1
ATOM 781 C C . GLN A 1 97 ? 12.264 -0.780 -0.033 1.00 89.81 97 GLN A C 1
ATOM 783 O O . GLN A 1 97 ? 13.249 -1.494 -0.202 1.00 89.81 97 GLN A O 1
ATOM 788 N N . LEU A 1 98 ? 11.887 0.121 -0.945 1.00 86.62 98 LEU A N 1
ATOM 789 C CA . LEU A 1 98 ? 12.617 0.314 -2.195 1.00 86.62 98 LEU A CA 1
ATOM 790 C C . LEU A 1 98 ? 14.013 0.915 -1.971 1.00 86.62 98 LEU A C 1
ATOM 792 O O . LEU A 1 98 ? 14.948 0.540 -2.671 1.00 86.62 98 LEU A O 1
ATOM 796 N N . SER A 1 99 ? 14.163 1.829 -1.007 1.00 84.50 99 SER A N 1
ATOM 797 C CA . SER A 1 99 ? 15.451 2.469 -0.694 1.00 84.50 99 SER A CA 1
ATOM 798 C C . SER A 1 99 ? 16.487 1.512 -0.092 1.00 84.50 99 SER A C 1
ATOM 800 O O . SER A 1 99 ? 17.684 1.765 -0.194 1.00 84.50 99 SER A O 1
ATOM 802 N N . GLN A 1 100 ? 16.028 0.408 0.504 1.00 83.00 100 GLN A N 1
ATOM 803 C CA . GLN A 1 100 ? 16.870 -0.621 1.117 1.00 83.00 100 GLN A CA 1
ATOM 804 C C . GLN A 1 100 ? 17.351 -1.683 0.119 1.00 83.00 100 GLN A C 1
ATOM 806 O O . GLN A 1 100 ? 18.145 -2.544 0.490 1.00 83.00 100 GLN A O 1
ATOM 811 N N . LEU A 1 101 ? 16.870 -1.650 -1.128 1.00 83.94 101 LEU A N 1
ATOM 812 C CA . LEU A 1 101 ? 17.249 -2.621 -2.147 1.00 83.94 101 LEU A CA 1
ATOM 813 C C . LEU A 1 101 ? 18.479 -2.187 -2.935 1.00 83.94 101 LEU A C 1
ATOM 815 O O . LEU A 1 101 ? 18.534 -1.093 -3.504 1.00 83.94 101 LEU A O 1
ATOM 819 N N . ASP A 1 102 ? 19.406 -3.125 -3.096 1.00 80.50 102 ASP A N 1
ATOM 820 C CA . ASP A 1 102 ? 20.483 -2.987 -4.061 1.00 80.50 102 ASP A CA 1
ATOM 821 C C . ASP A 1 102 ? 19.928 -3.027 -5.493 1.00 80.50 102 ASP A C 1
ATOM 823 O O . ASP A 1 102 ? 19.078 -3.850 -5.852 1.00 80.50 102 ASP A O 1
ATOM 827 N N . GLN A 1 103 ? 20.457 -2.167 -6.372 1.00 71.25 103 GLN A N 1
ATOM 828 C CA . GLN A 1 103 ? 19.983 -2.069 -7.762 1.00 71.25 103 GLN A CA 1
ATOM 829 C C . GLN A 1 103 ? 20.022 -3.416 -8.502 1.00 71.25 103 GLN A C 1
ATOM 831 O O . GLN A 1 103 ? 19.133 -3.700 -9.309 1.00 71.25 103 GLN A O 1
ATOM 836 N N . ASN A 1 104 ? 21.003 -4.266 -8.184 1.00 75.12 104 ASN A N 1
ATOM 837 C CA . ASN A 1 104 ? 21.193 -5.579 -8.804 1.00 75.12 104 ASN A CA 1
ATOM 838 C C . ASN A 1 104 ? 20.140 -6.619 -8.375 1.00 75.12 104 ASN A C 1
ATOM 840 O O . ASN A 1 104 ? 19.977 -7.632 -9.055 1.00 75.12 104 ASN A O 1
ATOM 844 N N . GLU A 1 105 ? 19.399 -6.373 -7.293 1.00 83.62 105 GLU A N 1
ATOM 845 C CA . GLU A 1 105 ? 18.394 -7.300 -6.758 1.00 83.62 105 GLU A CA 1
ATOM 846 C C . GLU A 1 105 ? 16.980 -7.012 -7.276 1.00 83.62 105 GLU A C 1
ATOM 848 O O . GLU A 1 105 ? 16.125 -7.900 -7.276 1.00 83.62 105 GLU A O 1
ATOM 853 N N . THR A 1 106 ? 16.746 -5.803 -7.802 1.00 81.44 106 THR A N 1
ATOM 854 C CA . THR A 1 106 ? 15.434 -5.301 -8.253 1.00 81.44 106 THR A CA 1
ATOM 855 C C . THR A 1 106 ? 14.663 -6.307 -9.112 1.00 81.44 106 THR A C 1
ATOM 857 O O . THR A 1 106 ? 13.479 -6.544 -8.886 1.00 81.44 106 THR A O 1
ATOM 860 N N . VAL A 1 107 ? 15.316 -6.922 -10.105 1.00 86.06 107 VAL A N 1
ATOM 861 C CA . VAL A 1 107 ? 14.662 -7.862 -11.037 1.00 86.06 107 VAL A CA 1
ATOM 862 C C . VAL A 1 107 ? 14.267 -9.161 -10.337 1.00 86.06 107 VAL A C 1
ATOM 864 O O . VAL A 1 107 ? 13.176 -9.686 -10.567 1.00 86.06 107 VAL A O 1
ATOM 867 N N . THR A 1 108 ? 15.144 -9.677 -9.478 1.00 89.44 108 THR A N 1
ATOM 868 C CA . THR A 1 108 ? 14.910 -10.913 -8.727 1.00 89.44 108 THR A CA 1
ATOM 869 C C . THR A 1 108 ? 13.748 -10.734 -7.756 1.00 89.44 108 THR A C 1
ATOM 871 O O . THR A 1 108 ? 12.830 -11.558 -7.738 1.00 89.44 108 THR A O 1
ATOM 874 N N . VAL A 1 109 ? 13.734 -9.626 -7.009 1.00 90.62 109 VAL A N 1
ATOM 875 C CA . VAL A 1 109 ? 12.660 -9.311 -6.057 1.00 90.62 109 VAL A CA 1
ATOM 876 C C . VAL A 1 109 ? 11.339 -9.073 -6.789 1.00 90.62 109 VAL A C 1
ATOM 878 O O . VAL A 1 109 ? 10.328 -9.665 -6.417 1.00 90.62 109 VAL A O 1
ATOM 881 N N . LEU A 1 110 ? 11.350 -8.306 -7.886 1.00 90.50 110 LEU A N 1
ATOM 882 C CA . LEU A 1 110 ? 10.172 -8.075 -8.730 1.00 90.50 110 LEU A CA 1
ATOM 883 C C . LEU A 1 110 ? 9.525 -9.390 -9.183 1.00 90.50 110 LEU A C 1
ATOM 885 O O . LEU A 1 110 ? 8.322 -9.579 -9.006 1.00 90.50 110 LEU A O 1
ATOM 889 N N . ASN A 1 111 ? 10.316 -10.319 -9.725 1.00 89.19 111 ASN A N 1
ATOM 890 C CA . ASN A 1 111 ? 9.803 -11.611 -10.182 1.00 89.19 111 ASN A CA 1
ATOM 891 C C . ASN A 1 111 ? 9.259 -12.463 -9.027 1.00 89.19 111 ASN A C 1
ATOM 893 O O . ASN A 1 111 ? 8.221 -13.103 -9.181 1.00 89.19 111 ASN A O 1
ATOM 897 N N . SER A 1 112 ? 9.925 -12.449 -7.870 1.00 90.56 112 SER A N 1
ATOM 898 C CA . SER A 1 112 ? 9.446 -13.138 -6.668 1.00 90.56 112 SER A CA 1
ATOM 899 C C . SER A 1 112 ? 8.086 -12.594 -6.210 1.00 90.56 112 SER A C 1
ATOM 901 O O . SER A 1 112 ? 7.141 -13.357 -6.007 1.00 90.56 112 SER A O 1
ATOM 903 N N . MET A 1 113 ? 7.940 -11.269 -6.136 1.00 91.12 113 MET A N 1
ATOM 904 C CA . MET A 1 113 ? 6.701 -10.622 -5.698 1.00 91.12 113 MET A CA 1
ATOM 905 C C . MET A 1 113 ? 5.543 -10.804 -6.686 1.00 91.12 113 MET A C 1
ATOM 907 O O . MET A 1 113 ? 4.407 -11.010 -6.264 1.00 91.12 113 MET A O 1
ATOM 911 N N . LEU A 1 114 ? 5.810 -10.814 -7.997 1.00 89.44 114 LEU A N 1
ATOM 912 C CA . LEU A 1 114 ? 4.792 -11.107 -9.017 1.00 89.44 114 LEU A CA 1
ATOM 913 C C . LEU A 1 114 ? 4.204 -12.523 -8.893 1.00 89.44 114 LEU A C 1
ATOM 915 O O . LEU A 1 114 ? 3.081 -12.759 -9.344 1.00 89.44 114 LEU A O 1
ATOM 919 N N . ASN A 1 115 ? 4.918 -13.456 -8.265 1.00 87.31 115 ASN A N 1
ATOM 920 C CA . ASN A 1 115 ? 4.438 -14.820 -8.051 1.00 87.31 115 ASN A CA 1
ATOM 921 C C . ASN A 1 115 ? 3.616 -14.981 -6.761 1.00 87.31 115 ASN A C 1
ATOM 923 O O . ASN A 1 115 ? 3.007 -16.033 -6.572 1.00 87.31 115 ASN A O 1
ATOM 927 N N . LYS A 1 116 ? 3.555 -13.966 -5.885 1.00 86.62 116 LYS A N 1
ATOM 928 C CA . LYS A 1 116 ? 2.750 -14.031 -4.655 1.00 86.62 116 LYS A CA 1
ATOM 929 C C . LYS A 1 116 ? 1.257 -14.068 -4.970 1.00 86.62 116 LYS A C 1
ATOM 931 O O . LYS A 1 116 ? 0.789 -13.364 -5.866 1.00 86.62 116 LYS A O 1
ATOM 936 N N . ASN A 1 117 ? 0.502 -14.854 -4.212 1.00 84.00 117 ASN A N 1
ATOM 937 C CA . ASN A 1 117 ? -0.957 -14.865 -4.274 1.00 84.00 117 ASN A CA 1
ATOM 938 C C . ASN A 1 117 ? -1.507 -13.995 -3.150 1.00 84.00 117 ASN A C 1
ATOM 940 O O . ASN A 1 117 ? -1.152 -14.200 -1.993 1.00 84.00 117 ASN A O 1
ATOM 944 N N . TYR A 1 118 ? -2.364 -13.043 -3.507 1.00 83.38 118 TYR A N 1
ATOM 945 C CA . TYR A 1 118 ? -3.015 -12.161 -2.552 1.00 83.38 118 TYR A CA 1
ATOM 946 C C . TYR A 1 118 ? -4.470 -12.578 -2.351 1.00 83.38 118 TYR A C 1
ATOM 948 O O . TYR A 1 118 ? -5.148 -12.971 -3.306 1.00 83.38 118 TYR A O 1
ATOM 956 N N . SER A 1 119 ? -4.960 -12.476 -1.122 1.00 80.44 119 SER A N 1
ATOM 957 C CA . SER A 1 119 ? -6.304 -12.910 -0.735 1.00 80.44 119 SER A CA 1
ATOM 958 C C . SER A 1 119 ? -7.327 -11.785 -0.875 1.00 80.44 119 SER A C 1
ATOM 960 O O . SER A 1 119 ? -8.504 -12.042 -1.153 1.00 80.44 119 SER A O 1
ATOM 962 N N . PHE A 1 120 ? -6.893 -10.536 -0.679 1.00 75.12 120 PHE A N 1
ATOM 963 C CA . PHE A 1 120 ? -7.764 -9.366 -0.730 1.00 75.12 120 PHE A CA 1
ATOM 964 C C . PHE A 1 120 ? -7.847 -8.760 -2.132 1.00 75.12 120 PHE A C 1
ATOM 966 O O . PHE A 1 120 ? -6.935 -8.861 -2.956 1.00 75.12 120 PHE A O 1
ATOM 973 N N . PHE A 1 121 ? -8.964 -8.082 -2.398 1.00 79.88 121 PHE A N 1
ATOM 974 C CA . PHE A 1 121 ? -9.227 -7.440 -3.684 1.00 79.88 121 PHE A CA 1
ATOM 975 C C . PHE A 1 121 ? -8.140 -6.425 -4.064 1.00 79.88 121 PHE A C 1
ATOM 977 O O . PHE A 1 121 ? -7.547 -6.521 -5.135 1.00 79.88 121 PHE A O 1
ATOM 984 N N . TRP A 1 122 ? -7.849 -5.467 -3.181 1.00 83.62 122 TRP A N 1
ATOM 985 C CA . TRP A 1 122 ? -6.952 -4.357 -3.503 1.00 83.62 122 TRP A CA 1
ATOM 986 C C . TRP A 1 122 ? -5.509 -4.785 -3.798 1.00 83.62 122 TRP A C 1
ATOM 988 O O . TRP A 1 122 ? -5.018 -4.400 -4.860 1.00 83.62 122 TRP A O 1
ATOM 998 N N . PRO A 1 123 ? -4.842 -5.618 -2.976 1.00 88.25 123 PRO A N 1
ATOM 999 C CA . PRO A 1 123 ? -3.525 -6.161 -3.313 1.00 88.25 123 PRO A CA 1
ATOM 1000 C C . PRO A 1 123 ? -3.462 -6.823 -4.697 1.00 88.25 123 PRO A C 1
ATOM 1002 O O . PRO A 1 123 ? -2.506 -6.610 -5.442 1.00 88.25 123 PRO A O 1
ATOM 1005 N N . ASN A 1 124 ? -4.513 -7.546 -5.109 1.00 83.62 124 ASN A N 1
ATOM 1006 C CA . ASN A 1 124 ? -4.593 -8.113 -6.459 1.00 83.62 124 ASN A CA 1
ATOM 1007 C C . ASN A 1 124 ? -4.668 -7.038 -7.555 1.00 83.62 124 ASN A C 1
ATOM 1009 O O . ASN A 1 124 ? -4.026 -7.182 -8.598 1.00 83.62 124 ASN A O 1
ATOM 1013 N N . VAL A 1 125 ? -5.400 -5.940 -7.335 1.00 84.00 125 VAL A N 1
ATOM 1014 C CA . VAL A 1 125 ? -5.428 -4.808 -8.280 1.00 84.00 125 VAL A CA 1
ATOM 1015 C C . VAL A 1 125 ? -4.034 -4.186 -8.417 1.00 84.00 125 VAL A C 1
ATOM 1017 O O . VAL A 1 125 ? -3.571 -3.984 -9.543 1.00 84.00 125 VAL A O 1
ATOM 1020 N N . PHE A 1 126 ? -3.339 -3.930 -7.303 1.00 89.50 126 PHE A N 1
ATOM 1021 C CA . PHE A 1 126 ? -1.970 -3.400 -7.320 1.00 89.50 126 PHE A CA 1
ATOM 1022 C C . PHE A 1 126 ? -1.004 -4.362 -8.028 1.00 89.50 126 PHE A C 1
ATOM 1024 O O . PHE A 1 126 ? -0.277 -3.945 -8.930 1.00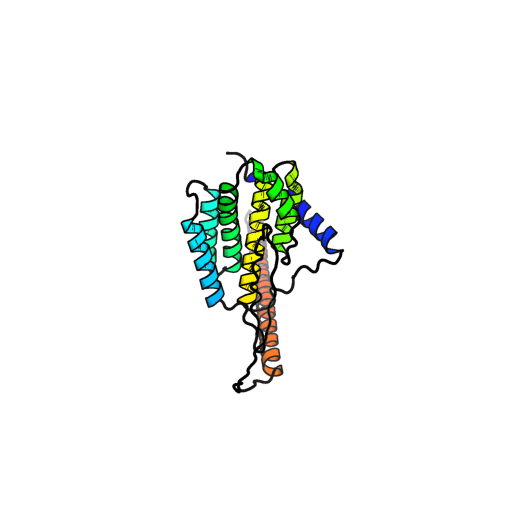 89.50 126 PHE A O 1
ATOM 1031 N N . LYS A 1 127 ? -1.058 -5.664 -7.723 1.00 91.25 127 LYS A N 1
ATOM 1032 C CA . LYS A 1 127 ? -0.269 -6.694 -8.418 1.00 91.25 127 LYS A CA 1
ATOM 1033 C C . LYS A 1 127 ? -0.491 -6.671 -9.931 1.00 91.25 127 LYS A C 1
ATOM 1035 O O . LYS A 1 127 ? 0.470 -6.699 -10.701 1.00 91.25 127 LYS A O 1
ATOM 1040 N N . ASN A 1 128 ? -1.746 -6.588 -10.370 1.00 86.81 128 ASN A N 1
ATOM 1041 C CA . ASN A 1 128 ? -2.077 -6.521 -11.791 1.00 86.81 128 ASN A CA 1
ATOM 1042 C C . ASN A 1 128 ? -1.556 -5.231 -12.434 1.00 86.81 128 ASN A C 1
ATOM 1044 O O . ASN A 1 128 ? -1.037 -5.281 -13.548 1.00 86.81 128 ASN A O 1
ATOM 1048 N N . HIS A 1 129 ? -1.624 -4.098 -11.730 1.00 86.31 129 HIS A N 1
ATOM 1049 C CA . HIS A 1 129 ? -1.031 -2.847 -12.199 1.00 86.31 129 HIS A CA 1
ATOM 1050 C C . HIS A 1 129 ? 0.483 -2.989 -12.388 1.00 86.31 129 HIS A C 1
ATOM 1052 O O . HIS A 1 129 ? 1.000 -2.657 -13.455 1.00 86.31 129 HIS A O 1
ATOM 1058 N N . ALA A 1 130 ? 1.190 -3.542 -11.400 1.00 91.06 130 ALA A N 1
ATOM 1059 C CA . ALA A 1 130 ? 2.623 -3.795 -11.509 1.00 91.06 130 ALA A CA 1
ATOM 1060 C C . ALA A 1 130 ? 2.949 -4.697 -12.707 1.00 91.06 130 ALA A C 1
ATOM 1062 O O . ALA A 1 130 ? 3.861 -4.396 -13.476 1.00 91.06 130 ALA A O 1
ATOM 1063 N N . ASN A 1 131 ? 2.166 -5.759 -12.924 1.00 89.88 131 ASN A N 1
ATOM 1064 C CA . ASN A 1 131 ? 2.372 -6.674 -14.045 1.00 89.88 131 ASN A CA 1
ATOM 1065 C C . ASN A 1 131 ? 2.185 -6.000 -15.418 1.00 89.88 131 ASN A C 1
ATOM 1067 O O . ASN A 1 131 ? 2.839 -6.403 -16.375 1.00 89.88 131 ASN A O 1
ATOM 1071 N N . VAL A 1 132 ? 1.340 -4.966 -15.518 1.00 88.94 132 VAL A N 1
ATOM 1072 C CA . VAL A 1 132 ? 1.145 -4.188 -16.755 1.00 88.94 132 VAL A CA 1
ATOM 1073 C C . VAL A 1 132 ? 2.358 -3.311 -17.083 1.00 88.94 132 VAL A C 1
ATOM 1075 O O . VAL A 1 132 ? 2.653 -3.111 -18.259 1.00 88.94 132 VAL A O 1
ATOM 1078 N N . ILE A 1 133 ? 3.065 -2.790 -16.075 1.00 86.06 133 ILE A N 1
ATOM 1079 C CA . ILE A 1 133 ? 4.151 -1.813 -16.280 1.00 86.06 133 ILE A CA 1
ATOM 1080 C C . ILE A 1 133 ? 5.563 -2.383 -16.084 1.00 86.06 133 ILE A C 1
ATOM 1082 O O . ILE A 1 133 ? 6.535 -1.691 -16.389 1.00 86.06 133 ILE A O 1
ATOM 1086 N N . LYS A 1 134 ? 5.700 -3.628 -15.606 1.00 89.38 134 LYS A N 1
ATOM 1087 C CA . LYS A 1 134 ? 6.985 -4.253 -15.230 1.00 89.38 134 LYS A CA 1
ATOM 1088 C C . LYS A 1 134 ? 8.061 -4.214 -16.315 1.00 89.38 134 LYS A C 1
ATOM 1090 O O . LYS A 1 134 ? 9.245 -4.124 -16.001 1.00 89.38 134 LYS A O 1
ATOM 1095 N N . ASP A 1 135 ? 7.673 -4.267 -17.587 1.00 88.00 135 ASP A N 1
ATOM 1096 C CA . ASP A 1 135 ? 8.637 -4.291 -18.686 1.00 88.00 135 ASP A CA 1
ATOM 1097 C C . ASP A 1 135 ? 9.173 -2.887 -18.992 1.00 88.00 135 ASP A C 1
ATOM 1099 O O . ASP A 1 135 ? 10.363 -2.734 -19.280 1.00 88.00 135 ASP A O 1
ATOM 1103 N N . SER A 1 136 ? 8.322 -1.863 -18.851 1.00 88.69 136 SER A N 1
ATOM 1104 C CA . SER A 1 136 ? 8.654 -0.456 -19.099 1.00 88.69 136 SER A CA 1
ATOM 1105 C C . SER A 1 136 ? 9.274 0.263 -17.901 1.00 88.69 136 SER A C 1
ATOM 1107 O O . SER A 1 136 ? 10.122 1.128 -18.096 1.00 88.69 136 SER A O 1
ATOM 1109 N N . ASP A 1 137 ? 8.864 -0.073 -16.676 1.00 87.88 137 ASP A N 1
ATOM 1110 C CA . ASP A 1 137 ? 9.322 0.579 -15.448 1.00 87.88 137 ASP A CA 1
ATOM 1111 C C . ASP A 1 137 ? 9.340 -0.419 -14.280 1.00 87.88 137 ASP A C 1
ATOM 1113 O O . ASP A 1 137 ? 8.368 -0.592 -13.542 1.00 87.88 137 ASP A O 1
ATOM 1117 N N . LYS A 1 138 ? 10.480 -1.098 -14.129 1.00 89.44 138 LYS A N 1
ATOM 1118 C CA . LYS A 1 138 ? 10.685 -2.145 -13.116 1.00 89.44 138 LYS A CA 1
ATOM 1119 C C . LYS A 1 138 ? 10.667 -1.599 -11.693 1.00 89.44 138 LYS A C 1
ATOM 1121 O O . LYS A 1 138 ? 10.181 -2.279 -10.797 1.00 89.44 138 LYS A O 1
ATOM 1126 N N . VAL A 1 139 ? 11.191 -0.389 -11.495 1.00 89.94 139 VAL A N 1
ATOM 1127 C CA . VAL A 1 139 ? 11.302 0.239 -10.173 1.00 89.94 139 VAL A CA 1
ATOM 1128 C C . VAL A 1 139 ? 9.913 0.628 -9.677 1.00 89.94 139 VAL A C 1
ATOM 1130 O O . VAL A 1 139 ? 9.533 0.259 -8.566 1.00 89.94 139 VAL A O 1
ATOM 1133 N N . SER A 1 140 ? 9.110 1.281 -10.523 1.00 89.44 140 SER A N 1
ATOM 1134 C CA . SER A 1 140 ? 7.721 1.593 -10.177 1.00 89.44 140 SER A CA 1
ATOM 1135 C C . SER A 1 140 ? 6.872 0.330 -10.025 1.00 89.44 140 SER A C 1
ATOM 1137 O O . SER A 1 140 ? 6.076 0.255 -9.093 1.00 89.44 140 SER A O 1
ATOM 1139 N N . ALA A 1 141 ? 7.057 -0.684 -10.881 1.00 91.00 141 ALA A N 1
ATOM 1140 C CA . ALA A 1 141 ? 6.359 -1.964 -10.743 1.00 91.00 141 ALA A CA 1
ATOM 1141 C C . ALA A 1 141 ? 6.655 -2.637 -9.397 1.00 91.00 141 ALA A C 1
ATOM 1143 O O . ALA A 1 141 ? 5.734 -3.082 -8.714 1.00 91.00 141 ALA A O 1
ATOM 1144 N N . LEU A 1 142 ? 7.928 -2.673 -8.997 1.00 92.44 142 LEU A N 1
ATOM 1145 C CA . LEU A 1 142 ? 8.343 -3.248 -7.723 1.00 92.44 142 LEU A CA 1
ATOM 1146 C C . LEU A 1 142 ? 7.761 -2.470 -6.539 1.00 92.44 142 LEU A C 1
ATOM 1148 O O . LEU A 1 142 ? 7.201 -3.073 -5.628 1.00 92.44 142 LEU A O 1
ATOM 1152 N N . ARG A 1 143 ? 7.793 -1.135 -6.585 1.00 93.00 143 ARG A N 1
ATOM 1153 C CA . ARG A 1 143 ? 7.168 -0.302 -5.552 1.00 93.00 143 ARG A CA 1
ATOM 1154 C C . ARG A 1 143 ? 5.670 -0.581 -5.409 1.00 93.00 143 ARG A C 1
ATOM 1156 O O . ARG A 1 143 ? 5.169 -0.708 -4.301 1.00 93.00 143 ARG A O 1
ATOM 1163 N N . ILE A 1 144 ? 4.952 -0.717 -6.523 1.00 93.69 144 ILE A N 1
ATOM 1164 C CA . ILE A 1 144 ? 3.522 -1.062 -6.525 1.00 93.69 144 ILE A CA 1
ATOM 1165 C C . ILE A 1 144 ? 3.275 -2.439 -5.887 1.00 93.69 144 ILE A C 1
ATOM 1167 O O . ILE A 1 144 ? 2.269 -2.620 -5.203 1.00 93.69 144 ILE A O 1
ATOM 1171 N N . LEU A 1 145 ? 4.189 -3.396 -6.059 1.00 94.75 145 LEU A N 1
ATOM 1172 C CA . LEU A 1 145 ? 4.096 -4.696 -5.390 1.00 94.75 145 LEU A CA 1
ATOM 1173 C C . LEU A 1 145 ? 4.371 -4.600 -3.889 1.00 94.75 145 LEU A C 1
ATOM 1175 O O . LEU A 1 145 ? 3.703 -5.292 -3.129 1.00 94.75 145 LEU A O 1
ATOM 1179 N N . PHE A 1 146 ? 5.282 -3.733 -3.447 1.00 95.06 146 PHE A N 1
ATOM 1180 C CA . PHE A 1 146 ? 5.452 -3.443 -2.020 1.00 95.06 146 PHE A CA 1
ATOM 1181 C C . PHE A 1 146 ? 4.185 -2.859 -1.397 1.00 95.06 146 PHE A C 1
ATOM 1183 O O . PHE A 1 146 ? 3.764 -3.312 -0.335 1.00 95.06 146 PHE A O 1
ATOM 1190 N N . ILE A 1 147 ? 3.506 -1.951 -2.104 1.00 95.56 147 ILE A N 1
ATOM 1191 C CA . ILE A 1 147 ? 2.191 -1.451 -1.680 1.00 95.56 147 ILE A CA 1
ATOM 1192 C C . ILE A 1 147 ? 1.191 -2.611 -1.555 1.00 95.56 147 ILE A C 1
ATOM 1194 O O . ILE A 1 147 ? 0.514 -2.726 -0.536 1.00 95.56 147 ILE A O 1
ATOM 1198 N N . ALA A 1 148 ? 1.116 -3.495 -2.559 1.00 94.06 148 ALA A N 1
ATOM 1199 C CA . ALA A 1 148 ? 0.226 -4.657 -2.527 1.00 94.06 148 ALA A CA 1
ATOM 1200 C C . ALA A 1 148 ? 0.489 -5.560 -1.310 1.00 94.06 148 ALA A C 1
ATOM 1202 O O . ALA A 1 148 ? -0.452 -5.957 -0.626 1.00 94.06 148 ALA A O 1
ATOM 1203 N N . ASP A 1 149 ? 1.761 -5.852 -1.036 1.00 94.00 149 ASP A N 1
ATOM 1204 C CA . ASP A 1 149 ? 2.192 -6.724 0.057 1.00 94.00 149 ASP A CA 1
ATOM 1205 C C . ASP A 1 149 ? 1.851 -6.137 1.428 1.00 94.00 149 ASP A C 1
ATOM 1207 O O . ASP A 1 149 ? 1.275 -6.819 2.274 1.00 94.00 149 ASP A O 1
ATOM 1211 N N . ASN A 1 150 ? 2.134 -4.847 1.624 1.00 95.25 150 ASN A N 1
ATOM 1212 C CA . ASN A 1 150 ? 1.812 -4.152 2.865 1.00 95.25 150 ASN A CA 1
ATOM 1213 C C . ASN A 1 150 ? 0.294 -4.098 3.086 1.00 95.25 150 ASN A C 1
ATOM 1215 O O . ASN A 1 150 ? -0.169 -4.403 4.182 1.00 95.25 150 ASN A O 1
ATOM 1219 N N . ILE A 1 151 ? -0.499 -3.803 2.047 1.00 92.50 151 ILE A N 1
ATOM 1220 C CA . ILE A 1 151 ? -1.966 -3.800 2.152 1.00 92.50 151 ILE A CA 1
ATOM 1221 C C . ILE A 1 151 ? -2.504 -5.199 2.488 1.00 92.50 151 ILE A C 1
ATOM 1223 O O . ILE A 1 151 ? -3.403 -5.300 3.319 1.00 92.50 151 ILE A O 1
ATOM 1227 N N . GLU A 1 152 ? -1.987 -6.273 1.880 1.00 90.56 152 GLU A N 1
ATOM 1228 C CA . GLU A 1 152 ? -2.397 -7.648 2.218 1.00 90.56 152 GLU A CA 1
ATOM 1229 C C . GLU A 1 152 ? -2.171 -7.936 3.708 1.00 90.56 152 GLU A C 1
ATOM 1231 O O . GLU A 1 152 ? -3.075 -8.440 4.381 1.00 90.56 152 GLU A O 1
ATOM 1236 N N . ASN A 1 153 ? -0.999 -7.569 4.233 1.00 90.00 153 ASN A N 1
ATOM 1237 C CA . ASN A 1 153 ? -0.656 -7.772 5.640 1.00 90.00 153 ASN A CA 1
ATOM 1238 C C . ASN A 1 153 ? -1.553 -6.928 6.559 1.00 90.00 153 ASN A C 1
ATOM 1240 O O . ASN A 1 153 ? -2.172 -7.463 7.477 1.00 90.00 153 ASN A O 1
ATOM 1244 N N . TYR A 1 154 ? -1.713 -5.636 6.265 1.00 91.44 154 TYR A N 1
ATOM 1245 C CA . TYR A 1 154 ? -2.524 -4.734 7.085 1.00 91.44 154 TYR A CA 1
ATOM 1246 C C . TYR A 1 154 ? -4.003 -5.110 7.093 1.00 91.44 154 TYR A C 1
ATOM 1248 O O . TYR A 1 154 ? -4.662 -5.023 8.128 1.00 91.44 154 TYR A O 1
ATOM 1256 N N . LEU A 1 155 ? -4.543 -5.545 5.952 1.00 85.31 155 LEU A N 1
ATOM 1257 C CA . LEU A 1 155 ? -5.922 -6.017 5.871 1.00 85.31 155 LEU A CA 1
ATOM 1258 C C . LEU A 1 155 ? -6.109 -7.367 6.565 1.00 85.31 155 LEU A C 1
ATOM 1260 O O . LEU A 1 155 ? -7.162 -7.577 7.164 1.00 85.31 155 LEU A O 1
ATOM 1264 N N . SER A 1 156 ? -5.107 -8.250 6.534 1.00 84.25 156 SER A N 1
ATOM 1265 C CA . SER A 1 156 ? -5.127 -9.504 7.298 1.00 84.25 156 SER A CA 1
ATOM 1266 C C . SER A 1 156 ? -5.173 -9.232 8.804 1.00 84.25 156 SER A C 1
ATOM 1268 O O . SER A 1 156 ? -6.020 -9.784 9.507 1.00 84.25 156 SER A O 1
ATOM 1270 N N . ASP A 1 157 ? -4.330 -8.324 9.295 1.00 84.25 157 ASP A N 1
ATOM 1271 C CA . ASP A 1 157 ? -4.318 -7.921 10.703 1.00 84.25 157 ASP A CA 1
ATOM 1272 C C . ASP A 1 157 ? -5.623 -7.211 11.096 1.00 84.25 157 ASP A C 1
ATOM 1274 O O . ASP A 1 157 ? -6.219 -7.509 12.135 1.00 84.25 157 ASP A O 1
ATOM 1278 N N . ALA A 1 158 ? -6.133 -6.322 10.239 1.00 80.06 158 ALA A N 1
ATOM 1279 C CA . ALA A 1 158 ? -7.415 -5.656 10.453 1.00 80.06 158 ALA A CA 1
ATOM 1280 C C . ALA A 1 158 ? -8.598 -6.645 10.458 1.00 80.06 158 ALA A C 1
ATOM 1282 O O . ALA A 1 158 ? -9.540 -6.458 11.231 1.00 80.06 158 ALA A O 1
ATOM 1283 N N . GLU A 1 159 ? -8.556 -7.709 9.644 1.00 75.44 159 GLU A N 1
ATOM 1284 C CA . GLU A 1 159 ? -9.538 -8.804 9.652 1.00 75.44 159 GLU A CA 1
ATOM 1285 C C . GLU A 1 159 ? -9.523 -9.546 11.001 1.00 75.44 159 GLU A C 1
ATOM 1287 O O . GLU A 1 159 ? -10.585 -9.847 11.545 1.00 75.44 159 GLU A O 1
ATOM 1292 N N . ILE A 1 160 ? -8.351 -9.750 11.615 1.00 75.69 160 ILE A N 1
ATOM 1293 C CA . ILE A 1 160 ? -8.231 -10.324 12.970 1.00 75.69 160 ILE A CA 1
ATOM 1294 C C . ILE A 1 160 ? -8.809 -9.377 14.038 1.00 75.69 160 ILE A C 1
ATOM 1296 O O . ILE A 1 160 ? -9.388 -9.833 15.027 1.00 75.69 160 ILE A O 1
ATOM 1300 N N . ILE A 1 161 ? -8.679 -8.061 13.840 1.00 71.44 161 ILE A N 1
ATOM 1301 C CA . ILE A 1 161 ? -9.204 -7.008 14.730 1.00 71.44 161 ILE A CA 1
ATOM 1302 C C . ILE A 1 161 ? -10.733 -6.830 14.591 1.00 71.44 161 ILE A C 1
ATOM 1304 O O . ILE A 1 161 ? -11.357 -6.075 15.350 1.00 71.44 161 ILE A O 1
ATOM 1308 N N . GLN A 1 162 ? -11.382 -7.552 13.674 1.00 65.56 162 GLN A N 1
ATOM 1309 C CA . GLN A 1 162 ? -12.839 -7.565 13.590 1.00 65.56 162 GLN A CA 1
ATOM 1310 C C . GLN A 1 162 ? -13.460 -7.982 14.922 1.00 65.56 162 GLN A C 1
ATOM 1312 O O . GLN A 1 162 ? -12.983 -8.889 15.614 1.00 65.56 162 GLN A O 1
ATOM 1317 N N . VAL A 1 163 ? -14.563 -7.321 15.287 1.00 54.41 163 VAL A N 1
ATOM 1318 C CA . VAL A 1 163 ? -15.427 -7.859 16.329 1.00 54.41 163 VAL A CA 1
ATOM 1319 C C . VAL A 1 163 ? -15.959 -9.155 15.747 1.00 54.41 163 VAL A C 1
ATOM 1321 O O . VAL A 1 163 ? -16.835 -9.141 14.884 1.00 54.41 163 VAL A O 1
ATOM 1324 N N . LYS A 1 164 ? -15.420 -10.289 16.199 1.00 50.50 164 LYS A N 1
ATOM 1325 C CA . LYS A 1 164 ? -16.155 -11.542 16.102 1.00 50.50 164 LYS A CA 1
ATOM 1326 C C . LYS A 1 164 ? -17.487 -11.277 16.775 1.00 50.50 164 LYS A C 1
ATOM 1328 O O . LYS A 1 164 ? -17.527 -11.144 17.998 1.00 50.50 164 LYS A O 1
ATOM 1333 N N . GLY A 1 165 ? -18.535 -11.087 15.975 1.00 37.72 165 GLY A N 1
ATOM 1334 C CA . GLY A 1 165 ? -19.890 -11.018 16.489 1.00 37.72 165 GLY A CA 1
ATOM 1335 C C . GLY A 1 165 ? -20.068 -12.253 17.354 1.00 37.72 165 GLY A C 1
ATOM 1336 O O . GLY A 1 165 ? -19.909 -13.352 16.842 1.00 37.72 165 GLY A O 1
ATOM 1337 N N . THR A 1 166 ? -20.212 -12.039 18.661 1.00 40.38 166 THR A N 1
ATOM 1338 C CA . THR A 1 166 ? -20.699 -12.998 19.661 1.00 40.38 166 THR A CA 1
ATOM 1339 C C . THR A 1 166 ? -20.739 -14.453 19.190 1.00 40.38 166 THR A C 1
ATOM 1341 O O . THR A 1 166 ? -21.745 -14.866 18.632 1.00 40.38 166 THR A O 1
ATOM 1344 N N . GLU A 1 167 ? -19.637 -15.184 19.406 1.00 34.44 167 GLU A N 1
ATOM 1345 C CA . GLU A 1 167 ? -19.541 -16.612 19.774 1.00 34.44 167 GLU A CA 1
ATOM 1346 C C . GLU A 1 167 ? -18.201 -17.220 19.316 1.00 34.44 167 GLU A C 1
ATOM 1348 O O . GLU A 1 167 ? -17.790 -17.092 18.169 1.00 34.44 167 GLU A O 1
ATOM 1353 N N . GLY A 1 168 ? -17.521 -17.893 20.251 1.00 39.75 168 GLY A N 1
ATOM 1354 C CA . GLY A 1 168 ? -16.744 -19.112 20.000 1.00 39.75 168 GLY A CA 1
ATOM 1355 C C . GLY A 1 168 ? -15.550 -19.083 19.034 1.00 39.75 168 GLY A C 1
ATOM 1356 O O . GLY A 1 168 ? -15.682 -18.978 17.824 1.00 39.75 168 GLY A O 1
ATOM 1357 N N . LEU A 1 169 ? -14.375 -19.406 19.589 1.00 37.22 169 LEU A N 1
ATOM 1358 C CA . LEU A 1 169 ? -13.241 -20.066 18.918 1.00 37.22 169 LEU A CA 1
ATOM 1359 C C . LEU A 1 169 ? -12.428 -19.220 17.923 1.00 37.22 169 LEU A C 1
ATOM 1361 O O . LEU A 1 169 ? -12.704 -19.171 16.733 1.00 37.22 169 LEU A O 1
ATOM 1365 N N . ILE A 1 170 ? -11.314 -18.640 18.383 1.00 37.03 170 ILE A N 1
ATOM 1366 C CA . ILE A 1 170 ? -10.000 -18.997 17.811 1.00 37.03 170 ILE A CA 1
ATOM 1367 C C . ILE A 1 170 ? -9.103 -19.337 19.007 1.00 37.03 170 ILE A C 1
ATOM 1369 O O . ILE A 1 170 ? -8.484 -18.476 19.624 1.00 37.03 170 ILE A O 1
ATOM 1373 N N . SER A 1 171 ? -9.061 -20.621 19.351 1.00 35.62 171 SER A N 1
ATOM 1374 C CA . SER A 1 171 ? -7.930 -21.230 20.042 1.00 35.62 171 SER A CA 1
ATOM 1375 C C . SER A 1 171 ? -6.962 -21.739 18.972 1.00 35.62 171 SER A C 1
ATOM 1377 O O . SER A 1 171 ? -6.954 -22.926 18.659 1.00 35.62 171 SER A O 1
ATOM 1379 N N . LYS A 1 172 ? -6.218 -20.833 18.332 1.00 33.69 172 LYS A N 1
ATOM 1380 C CA . LYS A 1 172 ? -4.927 -21.107 17.673 1.00 33.69 172 LYS A CA 1
ATOM 1381 C C . LYS A 1 172 ? -4.400 -19.822 17.045 1.00 33.69 172 LYS A C 1
ATOM 1383 O O . LYS A 1 172 ? -5.012 -19.274 16.137 1.00 33.69 172 LYS A O 1
ATOM 1388 N N . LYS A 1 173 ? -3.239 -19.364 17.517 1.00 33.78 173 LYS A N 1
ATOM 1389 C CA . LYS A 1 173 ? -2.404 -18.414 16.777 1.00 33.78 173 LYS A CA 1
ATOM 1390 C C . LYS A 1 173 ? -2.153 -18.991 15.380 1.00 33.78 173 LYS A C 1
ATOM 1392 O O . LYS A 1 173 ? -1.510 -20.030 15.274 1.00 33.78 173 LYS A O 1
ATOM 1397 N N . THR A 1 174 ? -2.594 -18.314 14.328 1.00 36.25 174 THR A N 1
ATOM 1398 C CA . THR A 1 174 ? -2.058 -18.494 12.970 1.00 36.25 174 THR A CA 1
ATOM 1399 C C . THR A 1 174 ? -1.019 -17.412 12.695 1.00 36.25 174 THR A C 1
ATOM 1401 O O . THR A 1 174 ? -1.095 -16.717 11.697 1.00 36.25 174 THR A O 1
ATOM 1404 N N . ASN A 1 175 ? -0.047 -17.271 13.601 1.00 36.44 175 ASN A N 1
ATOM 1405 C CA . ASN A 1 175 ? 1.234 -16.646 13.286 1.00 36.44 175 ASN A CA 1
ATOM 1406 C C . ASN A 1 175 ? 2.266 -17.767 13.210 1.00 36.44 175 ASN A C 1
ATOM 1408 O O . ASN A 1 175 ? 2.987 -18.031 14.170 1.00 36.44 175 ASN A O 1
ATOM 1412 N N . GLN A 1 176 ? 2.316 -18.439 12.066 1.00 30.70 176 GLN A N 1
ATOM 1413 C CA . GLN A 1 176 ? 3.618 -18.769 11.510 1.00 30.70 176 GLN A CA 1
ATOM 1414 C C . GLN A 1 176 ? 3.879 -17.682 10.478 1.00 30.70 176 GLN A C 1
ATOM 1416 O O . GLN A 1 176 ? 3.389 -17.749 9.355 1.00 30.70 176 GLN A O 1
ATOM 1421 N N . GLY A 1 177 ? 4.594 -16.637 10.904 1.00 28.80 177 GLY A N 1
ATOM 1422 C CA . GLY A 1 177 ? 5.308 -15.810 9.945 1.00 28.80 177 GLY A CA 1
ATOM 1423 C C . GLY A 1 177 ? 6.140 -16.745 9.075 1.00 28.80 177 GLY A C 1
ATOM 1424 O O . GLY A 1 177 ? 6.707 -17.717 9.579 1.00 28.80 177 GLY A O 1
ATOM 1425 N N . ILE A 1 178 ? 6.142 -16.512 7.768 1.00 31.20 178 ILE A N 1
ATOM 1426 C CA . ILE A 1 178 ? 7.004 -17.264 6.864 1.00 31.20 178 ILE A CA 1
ATOM 1427 C C . ILE A 1 178 ? 8.440 -16.890 7.238 1.00 31.20 178 ILE A C 1
ATOM 1429 O O . ILE A 1 178 ? 8.942 -15.839 6.848 1.00 31.20 178 ILE A O 1
ATOM 1433 N N . GLU A 1 179 ? 9.095 -17.743 8.023 1.00 26.56 179 GLU A N 1
ATOM 1434 C CA . GLU A 1 179 ? 10.549 -17.783 8.072 1.00 26.56 179 GLU A CA 1
ATOM 1435 C C . GLU A 1 179 ? 11.033 -18.120 6.661 1.00 26.56 179 GLU A C 1
ATOM 1437 O O . GLU A 1 179 ? 10.774 -19.206 6.133 1.00 26.56 179 GLU A O 1
ATOM 1442 N N . ILE A 1 180 ? 11.745 -17.185 6.032 1.00 29.81 180 ILE A N 1
ATOM 1443 C CA . ILE A 1 180 ? 12.542 -17.486 4.845 1.00 29.81 180 ILE A CA 1
ATOM 1444 C C . ILE A 1 180 ? 13.712 -18.344 5.330 1.00 29.81 180 ILE A C 1
ATOM 1446 O O . ILE A 1 180 ? 14.750 -17.846 5.760 1.00 29.81 180 ILE A O 1
ATOM 1450 N N . ASN A 1 181 ? 13.511 -19.659 5.313 1.00 28.64 181 ASN A N 1
ATOM 1451 C CA . ASN A 1 181 ? 14.518 -20.631 5.700 1.00 28.64 181 ASN A CA 1
ATOM 1452 C C . ASN A 1 181 ? 15.539 -20.767 4.560 1.00 28.64 181 ASN A C 1
ATOM 1454 O O . ASN A 1 181 ? 15.354 -21.538 3.615 1.00 28.64 181 ASN A O 1
ATOM 1458 N N . ILE A 1 182 ? 16.622 -19.989 4.631 1.00 31.19 182 ILE A N 1
ATOM 1459 C CA . ILE A 1 182 ? 17.806 -20.182 3.788 1.00 31.19 182 ILE A CA 1
ATOM 1460 C C . ILE A 1 182 ? 18.573 -21.386 4.356 1.00 31.19 182 ILE A C 1
ATOM 1462 O O . ILE A 1 182 ? 19.529 -21.241 5.107 1.00 31.19 182 ILE A O 1
ATOM 1466 N N . GLY A 1 183 ? 18.068 -22.576 4.025 1.00 29.91 183 GLY A N 1
ATOM 1467 C CA . GLY A 1 183 ? 18.676 -23.900 4.160 1.00 29.91 183 GLY A CA 1
ATOM 1468 C C . GLY A 1 183 ? 19.575 -24.174 5.372 1.00 29.91 183 GLY A C 1
ATOM 1469 O O . GLY A 1 183 ? 20.768 -23.876 5.332 1.00 29.91 183 GLY A O 1
ATOM 1470 N N . LYS A 1 184 ? 19.064 -24.954 6.337 1.00 27.09 184 LYS A N 1
ATOM 1471 C CA . LYS A 1 184 ? 19.781 -26.111 6.915 1.00 27.09 184 LYS A CA 1
ATOM 1472 C C . LYS A 1 184 ? 18.841 -27.060 7.674 1.00 27.09 184 LYS A C 1
ATOM 1474 O O . LYS A 1 184 ? 17.804 -26.676 8.196 1.00 27.09 184 LYS A O 1
ATOM 1479 N N . THR A 1 185 ? 19.215 -28.332 7.633 1.00 27.91 185 THR A N 1
ATOM 1480 C CA . THR A 1 185 ? 18.453 -29.560 7.903 1.00 27.91 185 THR A CA 1
ATOM 1481 C C . THR A 1 185 ? 18.090 -29.845 9.369 1.00 27.91 185 THR A C 1
ATOM 1483 O O . THR A 1 185 ? 18.946 -29.740 10.239 1.00 27.91 185 THR A O 1
ATOM 1486 N N . SER A 1 186 ? 16.843 -30.314 9.546 1.00 28.56 186 SER A N 1
ATOM 1487 C CA . SER A 1 186 ? 16.276 -31.308 10.492 1.00 28.56 186 SER A CA 1
ATOM 1488 C C . SER A 1 186 ? 16.713 -31.356 11.968 1.00 28.56 186 SER A C 1
ATOM 1490 O O . SER A 1 186 ? 17.866 -31.660 12.261 1.00 28.56 186 SER A O 1
ATOM 1492 N N . ASN A 1 187 ? 15.728 -31.316 12.882 1.00 27.92 187 ASN A N 1
ATOM 1493 C CA . ASN A 1 187 ? 15.350 -32.475 13.716 1.00 27.92 187 ASN A CA 1
ATOM 1494 C C . ASN A 1 187 ? 13.997 -32.283 14.444 1.00 27.92 187 ASN A C 1
ATOM 1496 O O . ASN A 1 187 ? 13.523 -31.169 14.627 1.00 27.92 187 ASN A O 1
ATOM 1500 N N . ILE A 1 188 ? 13.387 -33.426 14.769 1.00 31.03 188 ILE A N 1
ATOM 1501 C CA . ILE A 1 188 ? 11.999 -33.722 15.181 1.00 31.03 188 ILE A CA 1
ATOM 1502 C C . ILE A 1 188 ? 11.779 -33.592 16.706 1.00 31.03 188 ILE A C 1
ATOM 1504 O O . ILE A 1 188 ? 12.709 -33.869 17.461 1.00 31.03 188 ILE A O 1
ATOM 1508 N N . GLY A 1 189 ? 10.537 -33.298 17.140 1.00 26.20 189 GLY A N 1
ATOM 1509 C CA . GLY A 1 189 ? 9.998 -33.690 18.463 1.00 26.20 189 GLY A CA 1
ATOM 1510 C C . GLY A 1 189 ? 8.689 -32.997 18.916 1.00 26.20 189 GLY A C 1
ATOM 1511 O O . GLY A 1 189 ? 8.731 -31.808 19.210 1.00 26.20 189 GLY A O 1
ATOM 1512 N N . ASP A 1 190 ? 7.568 -33.749 18.904 1.00 26.89 190 ASP A N 1
ATOM 1513 C CA . ASP A 1 190 ? 6.422 -33.941 19.858 1.00 26.89 190 ASP A CA 1
ATOM 1514 C C . ASP A 1 190 ? 6.179 -32.928 21.021 1.00 26.89 190 ASP A C 1
ATOM 1516 O O . ASP A 1 190 ? 7.123 -32.326 21.510 1.00 26.89 190 ASP A O 1
ATOM 1520 N N . GLU A 1 191 ? 5.014 -32.686 21.660 1.00 30.73 191 GLU A N 1
ATOM 1521 C CA . GLU A 1 191 ? 3.611 -33.160 21.680 1.00 30.73 191 GLU A CA 1
ATOM 1522 C C . GLU A 1 191 ? 2.779 -32.212 22.618 1.00 30.73 191 GLU A C 1
ATOM 1524 O O . GLU A 1 191 ? 3.304 -31.716 23.610 1.00 30.73 191 GLU A O 1
ATOM 1529 N N . ALA A 1 192 ? 1.483 -32.017 22.305 1.00 28.44 192 ALA A N 1
ATOM 1530 C CA . ALA A 1 192 ? 0.263 -32.024 23.162 1.00 28.44 192 ALA A CA 1
ATOM 1531 C C . ALA A 1 192 ? 0.050 -31.170 24.459 1.00 28.44 192 ALA A C 1
ATOM 1533 O O . ALA A 1 192 ? 0.904 -31.057 25.328 1.00 28.44 192 ALA A O 1
ATOM 1534 N N . GLY A 1 193 ? -1.207 -30.705 24.661 1.00 26.70 193 GLY A N 1
ATOM 1535 C CA . GLY A 1 193 ? -1.775 -30.343 25.984 1.00 26.70 193 GLY A CA 1
ATOM 1536 C C . GLY A 1 193 ? -2.979 -29.370 25.999 1.00 26.70 193 GLY A C 1
ATOM 1537 O O . GLY A 1 193 ? -2.854 -28.220 25.594 1.00 26.70 193 GLY A O 1
ATOM 1538 N N . THR A 1 194 ? -4.138 -29.832 26.488 1.00 33.16 194 THR A N 1
ATOM 1539 C CA . THR A 1 194 ? -5.485 -29.205 26.597 1.00 33.16 194 THR A CA 1
ATOM 1540 C C . THR A 1 194 ? -5.743 -28.428 27.907 1.00 33.16 194 THR A C 1
ATOM 1542 O O . THR A 1 194 ? -5.092 -28.719 28.905 1.00 33.16 194 THR A O 1
ATOM 1545 N N . ASN A 1 195 ? -6.749 -27.524 27.946 1.00 29.73 195 ASN A N 1
ATOM 1546 C CA . ASN A 1 195 ? -7.898 -27.563 28.895 1.00 29.73 195 ASN A CA 1
ATOM 1547 C C . ASN A 1 195 ? -8.849 -26.341 28.835 1.00 29.73 195 ASN A C 1
ATOM 1549 O O . ASN A 1 195 ? -8.447 -25.217 28.546 1.00 29.73 195 ASN A O 1
ATOM 1553 N N . GLU A 1 196 ? -10.123 -26.625 29.130 1.00 32.81 196 GLU A N 1
ATOM 1554 C CA . GLU A 1 196 ? -11.317 -25.765 29.145 1.00 32.81 196 GLU A CA 1
ATOM 1555 C C . GLU A 1 196 ? -11.495 -24.961 30.449 1.00 32.81 196 GLU A C 1
ATOM 1557 O O . GLU A 1 196 ? -10.980 -25.341 31.499 1.00 32.81 196 GLU A O 1
ATOM 1562 N N . THR A 1 197 ? -12.327 -23.909 30.417 1.00 28.92 197 THR A N 1
ATOM 1563 C CA . THR A 1 197 ? -13.387 -23.645 31.423 1.00 28.92 197 THR A CA 1
ATOM 1564 C C . THR A 1 197 ? -14.327 -22.531 30.938 1.00 28.92 197 THR A C 1
ATOM 1566 O O . THR A 1 197 ? -13.889 -21.546 30.348 1.00 28.92 197 THR A O 1
ATOM 1569 N N . GLY A 1 198 ? -15.636 -22.727 31.133 1.00 26.95 198 GLY A N 1
ATOM 1570 C CA . GLY A 1 198 ? -16.704 -21.864 30.624 1.00 26.95 198 GLY A CA 1
ATOM 1571 C C . GLY A 1 198 ? -17.146 -20.746 31.570 1.00 26.95 198 GLY A C 1
ATOM 1572 O O . GLY A 1 198 ? -16.862 -20.764 32.765 1.00 26.95 198 GLY A O 1
ATOM 1573 N N . GLN A 1 199 ? -17.913 -19.796 31.026 1.00 25.72 199 GLN A N 1
ATOM 1574 C CA . GLN A 1 199 ? -18.705 -18.854 31.812 1.00 25.72 199 GLN A CA 1
ATOM 1575 C C . GLN A 1 199 ? -19.984 -18.455 31.057 1.00 25.72 199 GLN A C 1
ATOM 1577 O O . GLN A 1 199 ? -19.980 -18.199 29.856 1.00 25.72 199 GLN A O 1
ATOM 1582 N N . GLN A 1 200 ? -21.086 -18.482 31.798 1.00 31.23 200 GLN A N 1
ATOM 1583 C CA . GLN A 1 200 ? -22.480 -18.412 31.369 1.00 31.23 200 GLN A CA 1
ATOM 1584 C C . GLN A 1 200 ? -22.901 -16.945 31.151 1.00 31.23 200 GLN A C 1
ATOM 1586 O O . GLN A 1 200 ? -22.775 -16.134 32.066 1.00 31.23 200 GLN A O 1
ATOM 1591 N N . SER A 1 201 ? -23.408 -16.606 29.960 1.00 32.12 201 SER A N 1
ATOM 1592 C CA . SER A 1 201 ? -23.952 -15.283 29.614 1.00 32.12 201 SER A CA 1
ATOM 1593 C C . SER A 1 201 ? -25.392 -15.429 29.127 1.00 32.12 201 SER A C 1
ATOM 1595 O O . SER A 1 201 ? -25.716 -16.339 28.369 1.00 32.12 201 SER A O 1
ATOM 1597 N N . THR A 1 202 ? -26.260 -14.543 29.600 1.00 37.44 202 THR A N 1
ATOM 1598 C CA . THR A 1 202 ? -27.690 -14.451 29.292 1.00 37.44 202 THR A CA 1
ATOM 1599 C C . THR A 1 202 ? -27.933 -14.261 27.791 1.00 37.44 202 THR A C 1
ATOM 1601 O O . THR A 1 202 ? -27.605 -13.210 27.245 1.00 37.44 202 THR A O 1
ATOM 1604 N N . ASN A 1 203 ? -28.515 -15.273 27.140 1.00 36.25 203 ASN A N 1
ATOM 1605 C CA . ASN A 1 203 ? -28.903 -15.245 25.727 1.00 36.25 203 ASN A CA 1
ATOM 1606 C C . ASN A 1 203 ? -30.114 -14.318 25.508 1.00 36.25 203 ASN A C 1
ATOM 1608 O O . ASN A 1 203 ? -31.244 -14.701 25.815 1.00 36.25 203 ASN A O 1
ATOM 1612 N N . GLU A 1 204 ? -29.905 -13.133 24.922 1.00 45.28 204 GLU A N 1
ATOM 1613 C CA . GLU A 1 204 ? -30.943 -12.527 24.073 1.00 45.28 204 GLU A CA 1
ATOM 1614 C C . GLU A 1 204 ? -31.176 -13.477 22.887 1.00 45.28 204 GLU A C 1
ATOM 1616 O O . GLU A 1 204 ? -30.225 -14.025 22.326 1.00 45.28 204 GLU A O 1
ATOM 1621 N N . SER A 1 205 ? -32.437 -13.736 22.527 1.00 55.59 205 SER A N 1
ATOM 1622 C CA . SER A 1 205 ? -32.718 -14.669 21.433 1.00 55.59 205 SER A CA 1
ATOM 1623 C C . SER A 1 205 ? -32.146 -14.113 20.127 1.00 55.59 205 SER A C 1
ATOM 1625 O O . SER A 1 205 ? -32.314 -12.932 19.831 1.00 55.59 205 SER A O 1
ATOM 1627 N N . ILE A 1 206 ? -31.499 -14.964 19.330 1.00 46.78 206 ILE A N 1
ATOM 1628 C CA . ILE A 1 206 ? -30.902 -14.610 18.030 1.00 46.78 206 ILE A CA 1
ATOM 1629 C C . ILE A 1 206 ? -31.904 -13.866 17.125 1.00 46.78 206 ILE A C 1
ATOM 1631 O O . ILE A 1 206 ? -31.520 -12.970 16.374 1.00 46.78 206 ILE A O 1
ATOM 1635 N N . ASN A 1 207 ? -33.197 -14.172 17.255 1.00 51.31 207 ASN A N 1
ATOM 1636 C CA . ASN A 1 207 ? -34.267 -13.498 16.520 1.00 51.31 207 ASN A CA 1
ATOM 1637 C C . ASN A 1 207 ? -34.389 -12.009 16.890 1.00 51.31 207 ASN A C 1
ATOM 1639 O O . ASN A 1 207 ? -34.597 -11.179 16.014 1.00 51.31 207 ASN A O 1
ATOM 1643 N N . ASP A 1 208 ? -34.157 -11.655 18.153 1.00 51.22 208 ASP A N 1
ATOM 1644 C CA . ASP A 1 208 ? -34.261 -10.281 18.661 1.00 51.22 208 ASP A CA 1
ATOM 1645 C C . ASP A 1 208 ? -33.121 -9.391 18.125 1.00 51.22 208 ASP A C 1
ATOM 1647 O O . ASP A 1 208 ? -33.297 -8.205 17.836 1.00 51.22 208 ASP A O 1
ATOM 1651 N N . VAL A 1 209 ? -31.942 -9.984 17.906 1.00 51.31 209 VAL A N 1
ATOM 1652 C CA . VAL A 1 209 ? -30.790 -9.318 17.275 1.00 51.31 209 VAL A CA 1
ATOM 1653 C C . VAL A 1 209 ? -31.018 -9.135 15.772 1.00 51.31 209 VAL A C 1
ATOM 1655 O O . VAL A 1 209 ? -30.747 -8.060 15.229 1.00 51.31 209 VAL A O 1
ATOM 1658 N N . ILE A 1 210 ? -31.551 -10.157 15.095 1.00 53.22 210 ILE A N 1
ATOM 1659 C CA . ILE A 1 210 ? -31.881 -10.097 13.664 1.00 53.22 210 ILE A CA 1
ATOM 1660 C C . ILE A 1 210 ? -32.949 -9.026 13.397 1.00 53.22 210 ILE A C 1
ATOM 1662 O O . ILE A 1 210 ? -32.808 -8.240 12.454 1.00 53.22 210 ILE A O 1
ATOM 1666 N N . ASP A 1 211 ? -33.965 -8.928 14.253 1.00 59.03 211 ASP A N 1
ATOM 1667 C CA . ASP A 1 211 ? -35.030 -7.931 14.127 1.00 59.03 211 ASP A CA 1
ATOM 1668 C C . ASP A 1 211 ? -34.507 -6.501 14.328 1.00 59.03 211 ASP A C 1
ATOM 1670 O O . ASP A 1 211 ? -34.843 -5.604 13.545 1.00 59.03 211 ASP A O 1
ATOM 1674 N N . LYS A 1 212 ? -33.588 -6.285 15.283 1.00 63.62 212 LYS A N 1
ATOM 1675 C CA . LYS A 1 212 ? -32.897 -4.993 15.458 1.00 63.62 212 LYS A CA 1
ATOM 1676 C C . LYS A 1 212 ? -32.083 -4.620 14.208 1.00 63.62 212 LYS A C 1
ATOM 1678 O O . LYS A 1 212 ? -32.186 -3.489 13.729 1.00 63.62 212 LYS A O 1
ATOM 1683 N N . ILE A 1 213 ? -31.326 -5.554 13.621 1.00 59.38 213 ILE A N 1
ATOM 1684 C CA . ILE A 1 213 ? -30.528 -5.308 12.399 1.00 59.38 213 ILE A CA 1
ATOM 1685 C C . ILE A 1 213 ? -31.426 -4.949 11.208 1.00 59.38 213 ILE A C 1
ATOM 1687 O O . ILE A 1 213 ? -31.128 -4.011 10.458 1.00 59.38 213 ILE A O 1
ATOM 1691 N N . ASN A 1 214 ? -32.541 -5.660 11.040 1.00 62.03 214 ASN A N 1
ATOM 1692 C CA . ASN A 1 214 ? -33.497 -5.383 9.972 1.00 62.03 214 ASN A CA 1
ATOM 1693 C C . ASN A 1 214 ? -34.176 -4.016 10.156 1.00 62.03 214 ASN A C 1
ATOM 1695 O O . ASN A 1 214 ? -34.339 -3.286 9.176 1.00 62.03 214 ASN A O 1
ATOM 1699 N N . ALA A 1 215 ? -34.473 -3.615 11.396 1.00 69.12 215 ALA A N 1
ATOM 1700 C CA . ALA A 1 215 ? -34.993 -2.284 11.702 1.00 69.12 215 ALA A CA 1
ATOM 1701 C C . ALA A 1 215 ? -33.990 -1.167 11.345 1.00 69.12 215 ALA A C 1
ATOM 1703 O O . ALA A 1 215 ? -34.376 -0.172 10.728 1.00 69.12 215 ALA A O 1
ATOM 1704 N N . TYR A 1 216 ? -32.695 -1.347 11.640 1.00 65.81 216 TYR A N 1
ATOM 1705 C CA . TYR A 1 216 ? -31.654 -0.378 11.264 1.00 65.81 216 TYR A CA 1
ATOM 1706 C C . TYR A 1 216 ? -31.467 -0.261 9.747 1.00 65.81 216 TYR A C 1
ATOM 1708 O O . TYR A 1 216 ? -31.322 0.850 9.228 1.00 65.81 216 TYR A O 1
ATOM 1716 N N . ARG A 1 217 ? -31.512 -1.383 9.016 1.00 62.19 217 ARG A N 1
ATOM 1717 C CA . ARG A 1 217 ? -31.451 -1.382 7.543 1.00 62.19 217 ARG A CA 1
ATOM 1718 C C . ARG A 1 217 ? -32.663 -0.690 6.923 1.00 62.19 217 ARG A C 1
ATOM 1720 O O . ARG A 1 217 ? -32.517 0.053 5.957 1.00 62.19 217 ARG A O 1
ATOM 1727 N N . LEU A 1 218 ? -33.852 -0.889 7.488 1.00 73.75 218 LEU A N 1
ATOM 1728 C CA . LEU A 1 218 ? -35.057 -0.209 7.021 1.00 73.75 218 LEU A CA 1
ATOM 1729 C C . LEU A 1 218 ? -34.978 1.306 7.275 1.00 73.75 218 LEU A C 1
ATOM 1731 O O . LEU A 1 218 ? -35.313 2.098 6.394 1.00 73.75 218 LEU A O 1
ATOM 1735 N N . LEU A 1 219 ? -34.469 1.716 8.441 1.00 76.00 219 LEU A N 1
ATOM 1736 C CA . LEU A 1 219 ? -34.303 3.126 8.796 1.00 76.00 219 LEU A CA 1
ATOM 1737 C C . LEU A 1 219 ? -33.295 3.844 7.880 1.00 76.00 219 LEU A C 1
ATOM 1739 O O . LEU A 1 219 ? -33.541 4.980 7.462 1.00 76.00 219 LEU A O 1
ATOM 1743 N N . SER A 1 220 ? -32.186 3.189 7.521 1.00 72.12 220 SER A N 1
ATOM 1744 C CA . SER A 1 220 ? -31.189 3.771 6.614 1.00 72.12 220 SER A CA 1
ATOM 1745 C C . SER A 1 220 ? -31.736 3.945 5.193 1.00 72.12 220 SER A C 1
ATOM 1747 O O . SER A 1 220 ? -31.557 5.010 4.598 1.00 72.12 220 SER A O 1
ATOM 1749 N N . ILE A 1 221 ? -32.495 2.967 4.685 1.00 80.56 221 ILE A N 1
ATOM 1750 C CA . ILE A 1 221 ? -33.171 3.058 3.382 1.00 80.56 221 ILE A CA 1
ATOM 1751 C C . ILE A 1 221 ? -34.184 4.210 3.376 1.00 80.56 221 ILE A C 1
ATOM 1753 O O . ILE A 1 221 ? -34.172 5.025 2.452 1.00 80.56 221 ILE A O 1
ATOM 1757 N N . ILE A 1 222 ? -35.016 4.335 4.417 1.00 82.50 222 ILE A N 1
ATOM 1758 C CA . ILE A 1 222 ? -35.984 5.440 4.537 1.00 82.50 222 ILE A CA 1
ATOM 1759 C C . ILE A 1 222 ? -35.262 6.793 4.537 1.00 82.50 222 ILE A C 1
ATOM 1761 O O . ILE A 1 222 ? -35.686 7.717 3.843 1.00 82.50 222 ILE A O 1
ATOM 1765 N N . THR A 1 223 ? -34.140 6.905 5.251 1.00 83.69 223 THR A N 1
ATOM 1766 C CA . THR A 1 223 ? -33.359 8.150 5.330 1.00 83.69 223 THR A CA 1
ATOM 1767 C C . THR A 1 223 ? -32.803 8.560 3.963 1.00 83.69 223 THR A C 1
ATOM 1769 O O . THR A 1 223 ? -32.913 9.725 3.576 1.00 83.69 223 THR A O 1
ATOM 1772 N N . ILE A 1 224 ? -32.275 7.605 3.190 1.00 83.31 224 ILE A N 1
ATOM 1773 C CA . ILE A 1 224 ? -31.779 7.849 1.826 1.00 83.31 224 ILE A CA 1
ATOM 1774 C C . ILE A 1 224 ? -32.922 8.297 0.906 1.00 83.31 224 ILE A C 1
ATOM 1776 O O . ILE A 1 224 ? -32.775 9.274 0.169 1.00 83.31 224 ILE A O 1
ATOM 1780 N N . VAL A 1 225 ? -34.080 7.634 0.973 1.00 85.31 225 VAL A N 1
ATOM 1781 C CA . VAL A 1 225 ? -35.253 7.996 0.162 1.00 85.31 225 VAL A CA 1
ATOM 1782 C C . VAL A 1 225 ? -35.737 9.412 0.493 1.00 85.31 225 VAL A C 1
ATOM 1784 O O . VAL A 1 225 ? -35.987 10.200 -0.420 1.00 85.31 225 VAL A O 1
ATOM 1787 N N . VAL A 1 226 ? -35.808 9.779 1.777 1.00 87.06 226 VAL A N 1
ATOM 1788 C CA . VAL A 1 226 ? -36.186 11.137 2.206 1.00 87.06 226 VAL A CA 1
ATOM 1789 C C . VAL A 1 226 ? -35.183 12.177 1.704 1.00 87.06 226 VAL A C 1
ATOM 1791 O O . VAL A 1 226 ? -35.599 13.223 1.202 1.00 87.06 226 VAL A O 1
ATOM 1794 N N . ALA A 1 227 ? -33.880 11.890 1.761 1.00 86.25 227 ALA A N 1
ATOM 1795 C CA . ALA A 1 227 ? -32.851 12.789 1.246 1.00 86.25 227 ALA A CA 1
ATOM 1796 C C . ALA A 1 227 ? -32.991 13.015 -0.271 1.00 86.25 227 ALA A C 1
ATOM 1798 O O . ALA A 1 227 ? -32.951 14.159 -0.731 1.00 86.25 227 ALA A O 1
ATOM 1799 N N . ILE A 1 228 ? -33.238 11.952 -1.046 1.00 87.62 228 ILE A N 1
ATOM 1800 C CA . ILE A 1 228 ? -33.467 12.046 -2.497 1.00 87.62 228 ILE A CA 1
ATOM 1801 C C . ILE A 1 228 ? -34.716 12.886 -2.796 1.00 87.62 228 ILE A C 1
ATOM 1803 O O . ILE A 1 228 ? -34.669 13.783 -3.641 1.00 87.62 228 ILE A O 1
ATOM 1807 N N . LEU A 1 229 ? -35.822 12.643 -2.085 1.00 87.50 229 LEU A N 1
ATOM 1808 C CA . LEU A 1 229 ? -37.063 13.405 -2.256 1.00 87.50 229 LEU A CA 1
ATOM 1809 C C . LEU A 1 229 ? -36.884 14.884 -1.895 1.00 87.50 229 LEU A C 1
ATOM 1811 O O . LEU A 1 229 ? -37.412 15.756 -2.589 1.00 87.50 229 LEU A O 1
ATOM 1815 N N . PHE A 1 230 ? -36.105 15.183 -0.857 1.00 88.19 230 PHE A N 1
ATOM 1816 C CA . PHE A 1 230 ? -35.803 16.550 -0.449 1.00 88.19 230 PHE A CA 1
ATOM 1817 C C . PHE A 1 230 ? -34.968 17.294 -1.501 1.00 88.19 230 PHE A C 1
ATOM 1819 O O . PHE A 1 230 ? -35.312 18.415 -1.886 1.00 88.19 230 PHE A O 1
ATOM 1826 N N . VAL A 1 231 ? -33.927 16.652 -2.042 1.00 85.69 231 VAL A N 1
ATOM 1827 C CA . VAL A 1 231 ? -33.115 17.216 -3.134 1.00 85.69 231 VAL A CA 1
ATOM 1828 C C . VAL A 1 231 ? -33.970 17.438 -4.386 1.00 85.69 231 VAL A C 1
ATOM 1830 O O . VAL A 1 231 ? -33.933 18.521 -4.976 1.00 85.69 231 VAL A O 1
ATOM 1833 N N . ALA A 1 232 ? -34.803 16.463 -4.760 1.00 85.25 232 ALA A N 1
ATOM 1834 C CA . ALA A 1 232 ? -35.720 16.587 -5.892 1.00 85.25 232 ALA A CA 1
ATOM 1835 C C . ALA A 1 232 ? -36.724 17.742 -5.704 1.00 85.25 232 ALA A C 1
ATOM 1837 O O . ALA A 1 232 ? -36.999 18.495 -6.644 1.00 85.25 232 ALA A O 1
ATOM 1838 N N . TYR A 1 233 ? -37.234 17.932 -4.484 1.00 89.69 233 TYR A N 1
ATOM 1839 C CA . TYR A 1 233 ? -38.125 19.040 -4.142 1.00 89.69 233 TYR A CA 1
ATOM 1840 C C . TYR A 1 233 ? -37.438 20.409 -4.273 1.00 89.69 233 TYR A C 1
ATOM 1842 O O . TYR A 1 233 ? -38.007 21.322 -4.886 1.00 89.69 233 TYR A O 1
ATOM 1850 N N . ILE A 1 234 ? -36.207 20.553 -3.766 1.00 86.31 234 ILE A N 1
ATOM 1851 C CA . ILE A 1 234 ? -35.418 21.789 -3.907 1.00 86.31 234 ILE A CA 1
ATOM 1852 C C . ILE A 1 234 ? -35.188 22.106 -5.387 1.00 86.31 234 ILE A C 1
ATOM 1854 O O . ILE A 1 234 ? -35.469 23.225 -5.827 1.00 86.31 234 ILE A O 1
ATOM 1858 N N . LEU A 1 235 ? -34.750 21.120 -6.175 1.00 78.38 235 LEU A N 1
ATOM 1859 C CA . LEU A 1 235 ? -34.508 21.292 -7.609 1.00 78.38 235 LEU A CA 1
ATOM 1860 C C . LEU A 1 235 ? -35.785 21.704 -8.355 1.00 78.38 235 LEU A C 1
ATOM 1862 O O . LEU A 1 235 ? -35.760 22.638 -9.159 1.00 78.38 235 LEU A O 1
ATOM 1866 N N . SER A 1 236 ? -36.925 21.085 -8.038 1.00 80.88 236 SER A N 1
ATOM 1867 C CA . SER A 1 236 ? -38.229 21.444 -8.611 1.00 80.88 236 SER A CA 1
ATOM 1868 C C . SER A 1 236 ? -38.623 22.899 -8.312 1.00 80.88 236 SER A C 1
ATOM 1870 O O . SER A 1 236 ? -39.094 23.615 -9.207 1.00 80.88 236 SER A O 1
ATOM 1872 N N . ARG A 1 237 ? -38.370 23.391 -7.088 1.00 77.00 237 ARG A N 1
ATOM 1873 C CA . ARG A 1 237 ? -38.607 24.801 -6.729 1.00 77.00 237 ARG A CA 1
ATOM 1874 C C . ARG A 1 237 ? -37.681 25.763 -7.467 1.00 77.00 237 ARG A C 1
ATOM 1876 O O . ARG A 1 237 ? -38.162 26.780 -7.969 1.00 77.00 237 ARG A O 1
ATOM 1883 N N . VAL A 1 238 ? -36.390 25.450 -7.570 1.00 74.56 238 VAL A N 1
ATOM 1884 C CA . VAL A 1 238 ? -35.410 26.296 -8.276 1.00 74.56 238 VAL A CA 1
ATOM 1885 C C . VAL A 1 238 ? -35.765 26.407 -9.762 1.00 74.56 238 VAL A C 1
ATOM 1887 O O . VAL A 1 238 ? -35.800 27.508 -10.317 1.00 74.56 238 VAL A O 1
ATOM 1890 N N . ILE A 1 239 ? -36.134 25.291 -10.398 1.00 71.44 239 ILE A N 1
ATOM 1891 C CA . ILE A 1 239 ? -36.540 25.265 -11.811 1.00 71.44 239 ILE A CA 1
ATOM 1892 C C . ILE A 1 239 ? -37.834 26.066 -12.036 1.00 71.44 239 ILE A C 1
ATOM 1894 O O . ILE A 1 239 ? -37.925 26.823 -13.008 1.00 71.44 239 ILE A O 1
ATOM 1898 N N . LYS A 1 240 ? -38.831 25.959 -11.141 1.00 64.94 240 LYS A N 1
ATOM 1899 C CA . LYS A 1 240 ? -40.059 26.775 -11.218 1.00 64.94 240 LYS A CA 1
ATOM 1900 C C . LYS A 1 240 ? -39.785 28.271 -11.028 1.00 64.94 240 LYS A C 1
ATOM 1902 O O . LYS A 1 240 ? -40.356 29.071 -11.768 1.00 64.94 240 LYS A O 1
ATOM 1907 N N . SER A 1 241 ? -38.904 28.643 -10.098 1.00 59.50 241 SER A N 1
ATOM 1908 C CA . SER A 1 241 ? -38.521 30.043 -9.857 1.00 59.50 241 SER A CA 1
ATOM 1909 C C . SER A 1 241 ? -37.869 30.673 -11.097 1.00 59.50 241 SER A C 1
ATOM 1911 O O . SER A 1 241 ? -38.291 31.731 -11.568 1.00 59.50 241 SER A O 1
ATOM 1913 N N . ASN A 1 242 ? -36.942 29.950 -11.735 1.00 58.34 242 ASN A N 1
ATOM 1914 C CA . ASN A 1 242 ? -36.277 30.412 -12.957 1.00 58.34 242 ASN A CA 1
ATOM 1915 C C . ASN A 1 242 ? -37.220 30.527 -14.166 1.00 58.34 242 ASN A C 1
ATOM 1917 O O . ASN A 1 242 ? -37.027 31.403 -15.012 1.00 58.34 242 ASN A O 1
ATOM 1921 N N . LYS A 1 243 ? -38.267 29.693 -14.255 1.00 58.81 243 LYS A N 1
ATOM 1922 C CA . LYS A 1 243 ? -39.309 29.847 -15.288 1.00 58.81 243 LYS A CA 1
ATOM 1923 C C . LYS A 1 243 ? -40.190 31.081 -15.061 1.00 58.81 243 LYS A C 1
ATOM 1925 O O . LYS A 1 243 ? -40.594 31.698 -16.043 1.00 58.81 243 LYS A O 1
ATOM 1930 N N . LYS A 1 244 ? -40.464 31.465 -13.809 1.00 55.47 244 LYS A N 1
ATOM 1931 C CA . LYS A 1 244 ? -41.279 32.651 -13.494 1.00 55.47 244 LYS A CA 1
ATOM 1932 C C . LYS A 1 244 ? -40.540 33.955 -13.839 1.00 55.47 244 LYS A C 1
ATOM 1934 O O . LYS A 1 244 ? -41.091 34.784 -14.560 1.00 55.47 244 LYS A O 1
ATOM 1939 N N . ASN A 1 245 ? -39.254 34.056 -13.488 1.00 55.06 245 ASN A N 1
ATOM 1940 C CA . ASN A 1 245 ? -38.419 35.226 -13.809 1.00 55.06 245 ASN A CA 1
ATOM 1941 C C . ASN A 1 245 ? -38.208 35.438 -15.322 1.00 55.06 245 ASN A C 1
ATOM 1943 O O . ASN A 1 245 ? -38.112 36.576 -15.786 1.00 55.06 245 ASN A O 1
ATOM 1947 N N . LYS A 1 246 ? -38.177 34.356 -16.116 1.00 53.44 246 LYS A N 1
ATOM 1948 C CA . LYS A 1 246 ? -38.081 34.439 -17.587 1.00 53.44 246 LYS A CA 1
ATOM 1949 C C . LYS A 1 246 ? -39.355 34.955 -18.263 1.00 53.44 246 LYS A C 1
ATOM 1951 O O . LYS A 1 246 ? -39.272 35.492 -19.363 1.00 53.44 246 LYS A O 1
ATOM 1956 N N . ASN A 1 247 ? -40.518 34.795 -17.632 1.00 52.16 247 ASN A N 1
ATOM 1957 C CA . ASN A 1 247 ? -41.780 35.294 -18.177 1.00 52.16 247 ASN A CA 1
ATOM 1958 C C . ASN A 1 247 ? -42.030 36.759 -17.787 1.00 52.16 247 ASN A C 1
ATOM 1960 O O . ASN A 1 247 ? -42.529 37.514 -18.615 1.00 52.16 247 ASN A O 1
ATOM 1964 N N . GLU A 1 248 ? -41.609 37.202 -16.600 1.00 52.53 248 GLU A N 1
ATOM 1965 C CA . GLU A 1 248 ? -41.737 38.613 -16.189 1.00 52.53 248 GLU A CA 1
ATOM 1966 C C . GLU A 1 248 ? -40.800 39.542 -16.987 1.00 52.53 248 GLU A C 1
ATOM 1968 O O . GLU A 1 248 ? -41.205 40.626 -17.409 1.00 52.53 248 GLU A O 1
ATOM 1973 N N . THR A 1 249 ? -39.597 39.081 -17.348 1.00 52.66 249 THR A N 1
ATOM 1974 C CA . THR A 1 249 ? -38.679 39.840 -18.225 1.00 52.66 249 THR A CA 1
ATOM 1975 C C . THR A 1 249 ? -39.139 39.938 -19.683 1.00 52.66 249 THR A C 1
ATOM 1977 O O . THR A 1 249 ? -38.659 40.806 -20.412 1.00 52.66 249 THR A O 1
ATOM 1980 N N . LYS A 1 250 ? -40.081 39.093 -20.125 1.00 49.25 250 LYS A N 1
ATOM 1981 C CA . LYS A 1 250 ? -40.588 39.104 -21.507 1.00 49.25 250 LYS A CA 1
ATOM 1982 C C . LYS A 1 250 ? -41.805 40.018 -21.709 1.00 49.25 250 LYS A C 1
ATOM 1984 O O . LYS A 1 250 ? -42.076 40.389 -22.845 1.00 49.25 250 LYS A O 1
ATOM 1989 N N . TYR A 1 251 ? -42.494 40.414 -20.635 1.00 52.09 251 TYR A N 1
ATOM 1990 C CA . TYR A 1 251 ? -43.679 41.285 -20.700 1.00 52.09 251 TYR A CA 1
ATOM 1991 C C . TYR A 1 251 ? -43.476 42.688 -20.097 1.00 52.09 251 TYR A C 1
ATOM 1993 O O . TYR A 1 251 ? -44.321 43.548 -20.309 1.00 52.09 251 TYR A O 1
ATOM 2001 N N . GLY A 1 252 ? -42.349 42.964 -19.428 1.00 47.34 252 GLY A N 1
ATOM 2002 C CA . GLY A 1 252 ? -42.013 44.290 -18.877 1.00 47.34 252 GLY A CA 1
ATOM 2003 C C . GLY A 1 252 ? -41.375 45.292 -19.854 1.00 47.34 252 GLY A C 1
ATOM 2004 O O . GLY A 1 252 ? -40.869 46.321 -19.419 1.00 47.34 252 GLY A O 1
ATOM 2005 N N . LYS A 1 253 ? -41.350 44.999 -21.162 1.00 48.38 253 LYS A N 1
ATOM 2006 C CA . LYS A 1 253 ? -40.947 45.947 -22.218 1.00 48.38 253 LYS A CA 1
ATOM 2007 C C . LYS A 1 253 ? -42.152 46.298 -23.091 1.00 48.38 253 LYS A C 1
ATOM 2009 O O . LYS A 1 253 ? -42.252 45.834 -24.226 1.00 48.38 253 LYS A O 1
ATOM 2014 N N . ARG A 1 254 ? -43.069 47.090 -22.548 1.00 46.38 254 ARG A N 1
ATOM 2015 C CA . ARG A 1 254 ? -43.964 47.967 -23.306 1.00 46.38 254 ARG A CA 1
ATOM 2016 C C . ARG A 1 254 ? -44.130 49.257 -22.530 1.00 46.38 254 ARG A C 1
ATOM 2018 O O . ARG A 1 254 ? -44.296 49.150 -21.297 1.00 46.38 254 ARG A O 1
#